Protein AF-Q5KG10-F1 (afdb_monomer_lite)

Structure (mmCIF, N/CA/C/O backbone):
data_AF-Q5KG10-F1
#
_entry.id   AF-Q5KG10-F1
#
loop_
_atom_site.group_PDB
_atom_site.id
_atom_site.type_symbol
_atom_site.label_atom_id
_atom_site.label_alt_id
_atom_site.label_comp_id
_atom_site.label_asym_id
_atom_site.label_entity_id
_atom_site.label_seq_id
_atom_site.pdbx_PDB_ins_code
_atom_site.Cartn_x
_atom_site.Cartn_y
_atom_site.Cartn_z
_atom_site.occupancy
_atom_site.B_iso_or_equiv
_atom_site.auth_seq_id
_atom_site.auth_comp_id
_atom_site.auth_asym_id
_atom_site.auth_atom_id
_atom_site.pdbx_PDB_model_num
ATOM 1 N N . MET A 1 1 ? -25.732 66.609 9.142 1.00 34.28 1 MET A N 1
ATOM 2 C CA . MET A 1 1 ? -26.160 66.312 7.758 1.00 34.28 1 MET A CA 1
ATOM 3 C C . MET A 1 1 ? -24.976 65.704 7.016 1.00 34.28 1 MET A C 1
ATOM 5 O O . MET A 1 1 ? -23.988 66.409 6.929 1.00 34.28 1 MET A O 1
ATOM 9 N N . VAL A 1 2 ? -25.111 64.442 6.556 1.00 31.42 2 VAL A N 1
ATOM 10 C CA . VAL A 1 2 ? -24.631 63.882 5.255 1.00 31.42 2 VAL A CA 1
ATOM 11 C C . VAL A 1 2 ? -23.103 63.969 4.977 1.00 31.42 2 VAL A C 1
ATOM 13 O O . VAL A 1 2 ? -22.542 65.042 5.060 1.00 31.42 2 VAL A O 1
ATOM 16 N N . SER A 1 3 ? -22.310 62.963 4.581 1.00 27.95 3 SER A N 1
ATOM 17 C CA . SER A 1 3 ? -22.488 61.571 4.147 1.00 27.95 3 SER A CA 1
ATOM 18 C C . SER A 1 3 ? -21.116 60.867 4.132 1.00 27.95 3 SER A C 1
ATOM 20 O O . SER A 1 3 ? -20.127 61.456 3.714 1.00 27.95 3 SER A O 1
ATOM 22 N N . THR A 1 4 ? -21.102 59.595 4.529 1.00 38.12 4 THR A N 1
ATOM 23 C CA . THR A 1 4 ? -20.379 58.436 3.952 1.00 38.12 4 THR A CA 1
ATOM 24 C C . THR A 1 4 ? -19.146 58.625 3.045 1.00 38.12 4 THR A C 1
ATOM 26 O O . THR A 1 4 ? -19.260 59.148 1.940 1.00 38.12 4 THR A O 1
ATOM 29 N N . SER A 1 5 ? -18.059 57.917 3.380 1.00 33.16 5 SER A N 1
ATOM 30 C CA . SER A 1 5 ? -17.304 57.098 2.410 1.00 33.16 5 SER A CA 1
ATOM 31 C C . SER A 1 5 ? -16.463 56.030 3.130 1.00 33.16 5 SER A C 1
ATOM 33 O O . SER A 1 5 ? -15.245 56.140 3.249 1.00 33.16 5 SER A O 1
ATOM 35 N N . ASN A 1 6 ? -17.133 54.967 3.584 1.00 36.19 6 ASN A N 1
ATOM 36 C CA . ASN A 1 6 ? -16.504 53.666 3.820 1.00 36.19 6 ASN A CA 1
ATOM 37 C C . ASN A 1 6 ? -16.036 53.102 2.473 1.00 36.19 6 ASN A C 1
ATOM 39 O O . ASN A 1 6 ? -16.861 52.890 1.584 1.00 36.19 6 ASN A O 1
ATOM 43 N N . ASN A 1 7 ? -14.745 52.812 2.325 1.00 33.81 7 ASN A N 1
ATOM 44 C CA . ASN A 1 7 ? -14.258 51.991 1.216 1.00 33.81 7 ASN A CA 1
ATOM 45 C C . ASN A 1 7 ? -13.081 51.109 1.648 1.00 33.81 7 ASN A C 1
ATOM 47 O O . ASN A 1 7 ? -12.014 51.119 1.038 1.00 33.81 7 ASN A O 1
ATOM 51 N N . GLU A 1 8 ? -13.286 50.307 2.692 1.00 38.28 8 GLU A N 1
ATOM 52 C CA . GLU A 1 8 ? -12.510 49.081 2.855 1.00 38.28 8 GLU A CA 1
ATOM 53 C C . GLU A 1 8 ? -13.079 48.030 1.904 1.00 38.28 8 GLU A C 1
ATOM 55 O O . GLU A 1 8 ? -14.098 47.380 2.149 1.00 38.28 8 GLU A O 1
ATOM 60 N N . LYS A 1 9 ? -12.417 47.884 0.755 1.00 34.44 9 LYS A N 1
ATOM 61 C CA . LYS A 1 9 ? -12.621 46.756 -0.148 1.00 34.44 9 LYS A CA 1
ATOM 62 C C . LYS A 1 9 ? -12.267 45.473 0.601 1.00 34.44 9 LYS A C 1
ATOM 64 O O . LYS A 1 9 ? -11.108 45.066 0.622 1.00 34.44 9 LYS A O 1
ATOM 69 N N . ALA A 1 10 ? -13.280 44.816 1.158 1.00 37.47 10 ALA A N 1
ATOM 70 C CA . ALA A 1 10 ? -13.201 43.442 1.628 1.00 37.47 10 ALA A CA 1
ATOM 71 C C . ALA A 1 10 ? -12.587 42.567 0.519 1.00 37.47 10 ALA A C 1
ATOM 73 O O . ALA A 1 10 ? -13.216 42.279 -0.507 1.00 37.47 10 ALA A O 1
ATOM 74 N N . ARG A 1 11 ? -11.321 42.170 0.697 1.00 37.34 11 ARG A N 1
ATOM 75 C CA . ARG A 1 11 ? -10.656 41.190 -0.164 1.00 37.34 11 ARG A CA 1
ATOM 76 C C . ARG A 1 11 ? -11.414 39.873 -0.014 1.00 37.34 11 ARG A C 1
ATOM 78 O O . ARG A 1 11 ? -11.315 39.198 1.004 1.00 37.34 11 ARG A O 1
ATOM 85 N N . LYS A 1 12 ? -12.201 39.525 -1.037 1.00 36.22 12 LYS A N 1
ATOM 86 C CA . LYS A 1 12 ? -12.912 38.244 -1.121 1.00 36.22 12 LYS A CA 1
ATOM 87 C C . LYS A 1 12 ? -11.913 37.098 -0.897 1.00 36.22 12 LYS A C 1
ATOM 89 O O . LYS A 1 12 ? -10.881 37.085 -1.577 1.00 36.22 12 LYS A O 1
ATOM 94 N N . PRO A 1 13 ? -12.196 36.131 -0.003 1.00 38.88 13 PRO A N 1
ATOM 95 C CA . PRO A 1 13 ? -11.331 34.977 0.175 1.00 38.88 13 PRO A CA 1
ATOM 96 C C . PRO A 1 13 ? -11.191 34.243 -1.160 1.00 38.88 13 PRO A C 1
ATOM 98 O O . PRO A 1 13 ? -12.161 33.975 -1.874 1.00 38.88 13 PRO A O 1
ATOM 101 N N . THR A 1 14 ? -9.939 33.996 -1.519 1.00 41.91 14 THR A N 1
ATOM 102 C CA . THR A 1 14 ? -9.484 33.518 -2.819 1.00 41.91 14 THR A CA 1
ATOM 103 C C . THR A 1 14 ? -10.195 32.232 -3.258 1.00 41.91 14 THR A C 1
ATOM 105 O O . THR A 1 14 ? -10.377 31.273 -2.505 1.00 41.91 14 THR A O 1
ATOM 108 N N . SER A 1 15 ? -10.573 32.200 -4.538 1.00 42.12 15 SER A N 1
ATOM 109 C CA . SER A 1 15 ? -11.429 31.205 -5.209 1.00 42.12 15 SER A CA 1
ATOM 110 C C . SER A 1 15 ? -10.878 29.769 -5.290 1.00 42.12 15 SER A C 1
ATOM 112 O O . SER A 1 15 ? -11.420 28.929 -6.012 1.00 42.12 15 SER A O 1
ATOM 114 N N . ARG A 1 16 ? -9.817 29.437 -4.545 1.00 42.84 16 ARG A N 1
ATOM 115 C CA . ARG A 1 16 ? -9.244 28.082 -4.508 1.00 42.84 16 ARG A CA 1
ATOM 116 C C . ARG A 1 16 ? -10.038 27.114 -3.626 1.00 42.84 16 ARG A C 1
ATOM 118 O O . ARG A 1 16 ? -10.030 25.922 -3.920 1.00 42.84 16 ARG A O 1
ATOM 125 N N . ARG A 1 17 ? -10.775 27.601 -2.615 1.00 41.56 17 ARG A N 1
ATOM 126 C CA . ARG A 1 17 ? -11.607 26.753 -1.731 1.00 41.56 17 ARG A CA 1
ATOM 127 C C . ARG A 1 17 ? -12.709 25.999 -2.489 1.00 41.56 17 ARG A C 1
ATOM 129 O O . ARG A 1 17 ? -12.917 24.818 -2.250 1.00 41.56 17 ARG A O 1
ATOM 136 N N . HIS A 1 18 ? -13.346 26.640 -3.468 1.00 38.44 18 HIS A N 1
ATOM 137 C CA . HIS A 1 18 ? -14.513 26.077 -4.161 1.00 38.44 18 HIS A CA 1
ATOM 138 C C . HIS A 1 18 ? -14.198 24.922 -5.124 1.00 38.44 18 HIS A C 1
ATOM 140 O O . HIS A 1 18 ? -15.102 24.183 -5.512 1.00 38.44 18 HIS A O 1
ATOM 146 N N . ARG A 1 19 ? -12.941 24.752 -5.559 1.00 40.72 19 ARG A N 1
ATOM 147 C CA . ARG A 1 19 ? -12.625 23.754 -6.596 1.00 40.72 19 ARG A CA 1
ATOM 148 C C . ARG A 1 19 ? -12.547 22.327 -6.041 1.00 40.72 19 ARG A C 1
ATOM 150 O O . ARG A 1 19 ? -12.856 21.388 -6.766 1.00 40.72 19 ARG A O 1
ATOM 157 N N . TYR A 1 20 ? -12.191 22.174 -4.765 1.00 44.25 20 TYR A N 1
ATOM 158 C CA . TYR A 1 20 ? -12.043 20.867 -4.115 1.00 44.25 20 TYR A CA 1
ATOM 159 C C . TYR A 1 20 ? -13.331 20.361 -3.453 1.00 44.25 20 TYR A C 1
ATOM 161 O O . TYR A 1 20 ? -13.516 19.153 -3.338 1.00 44.25 20 TYR A O 1
ATOM 169 N N . GLU A 1 21 ? -14.262 21.252 -3.098 1.00 43.81 21 GLU A N 1
ATOM 170 C CA . GLU A 1 21 ? -15.573 20.862 -2.552 1.00 43.81 21 GLU A CA 1
ATOM 171 C C . GLU A 1 21 ? -16.439 20.105 -3.566 1.00 43.81 21 GLU A C 1
ATOM 173 O O . GLU A 1 21 ? -17.279 19.302 -3.178 1.00 43.81 21 GLU A O 1
ATOM 178 N N . ARG A 1 22 ? -16.201 20.292 -4.870 1.00 37.94 22 ARG A N 1
ATOM 179 C CA . ARG A 1 22 ? -16.983 19.639 -5.931 1.00 37.94 22 ARG A CA 1
ATOM 180 C C . ARG A 1 22 ? -16.784 18.115 -5.992 1.00 37.94 22 ARG A C 1
ATOM 182 O O . ARG A 1 22 ? -17.651 17.425 -6.515 1.00 37.94 22 ARG A O 1
ATOM 189 N N . PHE A 1 23 ? -15.668 17.601 -5.469 1.00 44.88 23 PHE A N 1
ATOM 190 C CA . PHE A 1 23 ? -15.344 16.165 -5.462 1.00 44.88 23 PHE A CA 1
ATOM 191 C C . PHE A 1 23 ? -15.439 15.516 -4.077 1.00 44.88 23 PHE A C 1
ATOM 193 O O . PHE A 1 23 ? -15.276 14.303 -3.958 1.00 44.88 23 PHE A O 1
ATOM 200 N N . LEU A 1 24 ? -15.703 16.296 -3.027 1.00 52.28 24 LEU A N 1
ATOM 201 C CA . LEU A 1 24 ? -16.055 15.738 -1.730 1.00 52.28 24 LEU A CA 1
ATOM 202 C C . LEU A 1 24 ? -17.516 15.295 -1.810 1.00 52.28 24 LEU A C 1
ATOM 204 O O . LEU A 1 24 ? -18.391 16.085 -2.161 1.00 52.28 24 LEU A O 1
ATOM 208 N N . LEU A 1 25 ? -17.777 14.018 -1.526 1.00 50.19 25 LEU A N 1
ATOM 209 C CA . LEU A 1 25 ? -19.138 13.504 -1.391 1.00 50.19 25 LEU A CA 1
ATOM 210 C C . LEU A 1 25 ? -19.888 14.396 -0.395 1.00 50.19 25 LEU A C 1
ATOM 212 O O . LEU A 1 25 ? -19.532 14.461 0.779 1.00 50.19 25 LEU A O 1
ATOM 216 N N . ARG A 1 26 ? -20.885 15.120 -0.911 1.00 46.72 26 ARG A N 1
ATOM 217 C CA . ARG A 1 26 ? -21.656 16.135 -0.180 1.00 46.72 26 ARG A CA 1
ATOM 218 C C . ARG A 1 26 ? -22.411 15.538 1.015 1.00 46.72 26 ARG A C 1
ATOM 220 O O . ARG A 1 26 ? -22.628 16.240 1.993 1.00 46.72 26 ARG A O 1
ATOM 227 N N . ASP A 1 27 ? -22.703 14.238 0.938 1.00 57.25 27 ASP A N 1
ATOM 228 C CA . ASP A 1 27 ? -23.302 13.423 1.990 1.00 57.25 27 ASP A CA 1
ATOM 229 C C . ASP A 1 27 ? -22.391 12.236 2.333 1.00 57.25 27 ASP A C 1
ATOM 231 O O . ASP A 1 27 ? -21.920 11.516 1.444 1.00 57.25 27 ASP A O 1
ATOM 235 N N . ASP A 1 28 ? -22.195 11.971 3.627 1.00 66.12 28 ASP A N 1
ATOM 236 C CA . ASP A 1 28 ? -21.514 10.759 4.079 1.00 66.12 28 ASP A CA 1
ATOM 237 C C . ASP A 1 28 ? -22.432 9.536 3.904 1.00 66.12 28 ASP A C 1
ATOM 239 O O . ASP A 1 28 ? -23.215 9.168 4.783 1.00 66.12 28 ASP A O 1
ATOM 243 N N . TYR A 1 29 ? -22.341 8.894 2.737 1.00 71.56 29 TYR A N 1
ATOM 244 C CA . TYR A 1 29 ? -23.114 7.697 2.387 1.00 71.56 29 TYR A CA 1
ATOM 245 C C . TYR A 1 29 ? -22.942 6.545 3.391 1.00 71.56 29 TYR A C 1
ATOM 247 O O . TYR A 1 29 ? -23.812 5.677 3.481 1.00 71.56 29 TYR A O 1
ATOM 255 N N . ARG A 1 30 ? -21.856 6.532 4.178 1.00 75.31 30 ARG A N 1
ATOM 256 C CA . ARG A 1 30 ? -21.555 5.460 5.137 1.00 75.31 30 ARG A CA 1
ATOM 257 C C . ARG A 1 30 ? -22.591 5.361 6.256 1.00 75.31 30 ARG A C 1
ATOM 259 O O . ARG A 1 30 ? -22.816 4.265 6.760 1.00 75.31 30 ARG A O 1
ATOM 266 N N . GLY A 1 31 ? -23.270 6.463 6.585 1.00 69.69 31 GLY A N 1
ATOM 267 C CA . GLY A 1 31 ? -24.374 6.467 7.551 1.00 69.69 31 GLY A CA 1
ATOM 268 C C . GLY A 1 31 ? -25.646 5.770 7.052 1.00 69.69 31 GLY A C 1
ATOM 269 O O . GLY A 1 31 ? -26.487 5.397 7.863 1.00 69.69 31 GLY A O 1
ATOM 270 N N . ARG A 1 32 ? -25.784 5.559 5.734 1.00 78.75 32 ARG A N 1
ATOM 271 C CA . ARG A 1 32 ? -26.930 4.856 5.123 1.00 78.75 32 ARG A CA 1
ATOM 272 C C . ARG A 1 32 ? -26.720 3.343 5.033 1.00 78.75 32 ARG A C 1
ATOM 274 O O . ARG A 1 32 ? -27.676 2.610 4.798 1.00 78.75 32 ARG A O 1
ATOM 281 N N . LEU A 1 33 ? -25.483 2.871 5.190 1.00 82.81 33 LEU A N 1
ATOM 282 C CA . LEU A 1 33 ? -25.172 1.445 5.168 1.00 82.81 33 LEU A CA 1
ATOM 283 C C . LEU A 1 33 ? -25.638 0.769 6.467 1.00 82.81 33 LEU A C 1
ATOM 285 O O . LEU A 1 33 ? -25.595 1.392 7.533 1.00 82.81 33 LEU A O 1
ATOM 289 N N . PRO A 1 34 ? -26.018 -0.522 6.418 1.00 83.12 34 PRO A N 1
ATOM 290 C CA . PRO A 1 34 ? -26.295 -1.291 7.623 1.00 83.12 34 PRO A CA 1
ATOM 291 C C . PRO A 1 34 ? -25.140 -1.180 8.624 1.00 83.12 34 PRO A C 1
ATOM 293 O O . PRO A 1 34 ? -23.973 -1.266 8.235 1.00 83.12 34 PRO A O 1
ATOM 296 N N . ARG A 1 35 ? -25.455 -1.025 9.919 1.00 75.94 35 ARG A N 1
ATOM 297 C CA . ARG A 1 35 ? -24.458 -0.791 10.987 1.00 75.94 35 ARG A CA 1
ATOM 298 C C . ARG A 1 35 ? -23.330 -1.829 11.012 1.00 75.94 35 ARG A C 1
ATOM 300 O O . ARG A 1 35 ? -22.197 -1.504 11.355 1.00 75.94 35 ARG A O 1
ATOM 307 N N . TRP A 1 36 ? -23.633 -3.063 10.610 1.00 77.25 36 TRP A N 1
ATOM 308 C CA . TRP A 1 36 ? -22.669 -4.158 10.542 1.00 77.25 36 TRP A CA 1
ATOM 309 C C . TRP A 1 36 ? -21.656 -4.018 9.394 1.00 77.25 36 TRP A C 1
ATOM 311 O O . TRP A 1 36 ? -20.552 -4.519 9.536 1.00 77.25 36 TRP A O 1
ATOM 321 N N . ILE A 1 37 ? -21.971 -3.301 8.308 1.00 82.75 37 ILE A N 1
ATOM 322 C CA . ILE A 1 37 ? -21.023 -2.980 7.222 1.00 82.75 37 ILE A CA 1
ATOM 323 C C . ILE A 1 37 ? -20.348 -1.635 7.483 1.00 82.75 37 ILE A C 1
ATOM 325 O O . ILE A 1 37 ? -19.136 -1.496 7.312 1.00 82.75 37 ILE A O 1
ATOM 329 N N . SER A 1 38 ? -21.121 -0.629 7.905 1.00 85.00 38 SER A N 1
ATOM 330 C CA . SER A 1 38 ? -20.620 0.742 8.030 1.00 85.00 38 SER A CA 1
ATOM 331 C C . SER A 1 38 ? -19.446 0.831 9.007 1.00 85.00 38 SER A C 1
ATOM 333 O O . SER A 1 38 ? -18.468 1.531 8.720 1.00 85.00 38 SER A O 1
ATOM 335 N N . ARG A 1 39 ? -19.463 0.028 10.084 1.00 84.88 39 ARG A N 1
ATOM 336 C CA . ARG A 1 39 ? -18.369 -0.062 11.064 1.00 84.88 39 ARG A CA 1
ATOM 337 C C . ARG A 1 39 ? -17.012 -0.359 10.421 1.00 84.88 39 ARG A C 1
ATOM 339 O O . ARG A 1 39 ? -16.029 0.279 10.800 1.00 84.88 39 ARG A O 1
ATOM 346 N N . PHE A 1 40 ? -16.963 -1.273 9.448 1.00 88.38 40 PHE A N 1
ATOM 347 C CA . PHE A 1 40 ? -15.733 -1.693 8.760 1.00 88.38 40 PHE A CA 1
ATOM 348 C C . PHE A 1 40 ? -15.242 -0.678 7.722 1.00 88.38 40 PHE A C 1
ATOM 350 O O . PHE A 1 40 ? -14.081 -0.705 7.337 1.00 88.38 40 PHE A O 1
ATOM 357 N N . THR A 1 41 ? -16.089 0.271 7.314 1.00 86.00 41 THR A N 1
ATOM 358 C CA . THR A 1 41 ? -15.691 1.402 6.451 1.00 86.00 41 THR A CA 1
ATOM 359 C C . THR A 1 41 ? -15.137 2.599 7.237 1.00 86.00 41 THR A C 1
ATOM 361 O O . THR A 1 41 ? -14.883 3.666 6.662 1.00 86.00 41 THR A O 1
ATOM 364 N N . GLY A 1 42 ? -14.969 2.439 8.556 1.00 82.69 42 GLY A N 1
ATOM 365 C CA . GLY A 1 42 ? -14.507 3.478 9.472 1.00 82.69 42 GLY A CA 1
ATOM 366 C C . GLY A 1 42 ? -15.603 4.444 9.935 1.00 82.69 42 GLY A C 1
ATOM 367 O O . GLY A 1 42 ? -15.281 5.505 10.475 1.00 82.69 42 GLY A O 1
ATOM 368 N N . TYR A 1 43 ? -16.887 4.127 9.721 1.00 84.44 43 TYR A N 1
ATOM 369 C CA . TYR A 1 43 ? -18.000 4.930 10.236 1.00 84.44 43 TYR A CA 1
ATOM 370 C C . TYR A 1 43 ? -18.204 4.686 11.740 1.00 84.44 43 TYR A C 1
ATOM 372 O O . TYR A 1 43 ? -18.147 3.547 12.216 1.00 84.44 43 TYR A O 1
ATOM 380 N N . ARG A 1 44 ? -18.415 5.774 12.483 1.00 82.69 44 ARG A N 1
ATOM 381 C CA . ARG A 1 44 ? -18.740 5.824 13.918 1.00 82.69 44 ARG A CA 1
ATOM 382 C C . ARG A 1 44 ? -19.833 6.874 14.110 1.00 82.69 44 ARG A C 1
ATOM 384 O O . ARG A 1 44 ? -19.934 7.777 13.274 1.00 82.69 44 ARG A O 1
ATOM 391 N N . GLN A 1 45 ? -20.684 6.718 15.121 1.00 78.81 45 GLN A N 1
ATOM 392 C CA . GLN A 1 45 ? -21.808 7.635 15.300 1.00 78.81 45 GLN A CA 1
ATOM 393 C C . GLN A 1 45 ? -21.284 9.025 15.698 1.00 78.81 45 GLN A C 1
ATOM 395 O O . GLN A 1 45 ? -20.256 9.121 16.374 1.00 78.81 45 GLN A O 1
ATOM 400 N N . PRO A 1 46 ? -21.932 10.119 15.256 1.00 72.69 46 PRO A N 1
ATOM 401 C CA . PRO A 1 46 ? -21.580 11.456 15.721 1.00 72.69 46 PRO A CA 1
ATOM 402 C C . PRO A 1 46 ? -21.738 11.534 17.247 1.00 72.69 46 PRO A C 1
ATOM 404 O O . PRO A 1 46 ? -22.848 11.378 17.746 1.00 72.69 46 PRO A O 1
ATOM 407 N N . GLY A 1 47 ? -20.633 11.743 17.969 1.00 71.00 47 GLY A N 1
ATOM 408 C CA . GLY A 1 47 ? -20.589 11.738 19.439 1.00 71.00 47 GLY A CA 1
ATOM 409 C C . GLY A 1 47 ? -19.784 10.586 20.050 1.00 71.00 47 GLY A C 1
ATOM 410 O O . GLY A 1 47 ? -19.457 10.655 21.228 1.00 71.00 47 GLY A O 1
ATOM 411 N N . ASP A 1 48 ? -19.411 9.571 19.264 1.00 76.75 48 ASP A N 1
ATOM 412 C CA . ASP A 1 48 ? -18.510 8.515 19.735 1.00 76.75 48 ASP A CA 1
ATOM 413 C C . ASP A 1 48 ? -17.072 9.053 19.840 1.00 76.75 48 ASP A C 1
ATOM 415 O O . ASP A 1 48 ? -16.474 9.454 18.832 1.00 76.75 48 ASP A O 1
ATOM 419 N N . GLU A 1 49 ? -16.489 9.002 21.036 1.00 78.00 49 GLU A N 1
ATOM 420 C CA . GLU A 1 49 ? -15.084 9.344 21.267 1.00 78.00 49 GLU A CA 1
ATOM 421 C C . GLU A 1 49 ? -14.204 8.084 21.340 1.00 78.00 49 GLU A C 1
ATOM 423 O O . GLU A 1 49 ? -14.651 7.027 21.792 1.00 78.00 49 GLU A O 1
ATOM 428 N N . PRO A 1 50 ? -12.946 8.143 20.865 1.00 81.31 50 PRO A N 1
ATOM 429 C CA . PRO A 1 50 ? -11.998 7.056 21.063 1.00 81.31 50 PRO A CA 1
ATOM 430 C C . PRO A 1 50 ? -11.589 6.954 22.548 1.00 81.31 50 PRO A C 1
ATOM 432 O O . PRO A 1 50 ? -11.351 7.984 23.177 1.00 81.31 50 PRO A O 1
ATOM 435 N N . PRO A 1 51 ? -11.399 5.743 23.108 1.00 82.31 51 PRO A N 1
ATOM 436 C CA . PRO A 1 51 ? -11.528 4.429 22.476 1.00 82.31 51 PRO A CA 1
ATOM 437 C C . PRO A 1 51 ? -12.993 4.013 22.264 1.00 82.31 51 PRO A C 1
ATOM 439 O O . PRO A 1 51 ? -13.814 4.125 23.163 1.00 82.31 51 PRO A O 1
ATOM 442 N N . TYR A 1 52 ? -13.296 3.475 21.081 1.00 85.62 52 TYR A N 1
ATOM 443 C CA . TYR A 1 52 ? -14.663 3.099 20.699 1.00 85.62 52 TYR A CA 1
ATOM 444 C C . TYR A 1 52 ? -15.107 1.795 21.364 1.00 85.62 52 TYR A C 1
ATOM 446 O O . TYR A 1 52 ? -14.273 0.936 21.636 1.00 85.62 52 TYR A O 1
ATOM 454 N N . ASP A 1 53 ? -16.412 1.568 21.503 1.00 84.81 53 ASP A N 1
ATOM 455 C CA . ASP A 1 53 ? -16.923 0.277 21.975 1.00 84.81 53 ASP A CA 1
ATOM 456 C C . ASP A 1 53 ? -16.649 -0.849 20.963 1.00 84.81 53 ASP A C 1
ATOM 458 O O . ASP A 1 53 ? -16.834 -0.647 19.751 1.00 84.81 53 ASP A O 1
ATOM 462 N N . PRO A 1 54 ? -16.208 -2.044 21.412 1.00 86.19 54 PRO A N 1
ATOM 463 C CA . PRO A 1 54 ? -16.010 -3.199 20.541 1.00 86.19 54 PRO A CA 1
ATOM 464 C C . PRO A 1 54 ? -17.353 -3.763 20.045 1.00 86.19 54 PRO A C 1
ATOM 466 O O . PRO A 1 54 ? -18.430 -3.302 20.421 1.00 86.19 54 PRO A O 1
ATOM 469 N N . LEU A 1 55 ? -17.312 -4.774 19.169 1.00 86.38 55 LEU A N 1
ATOM 470 C CA . LEU A 1 55 ? -18.544 -5.439 18.727 1.00 86.38 55 LEU A CA 1
ATOM 471 C C . LEU A 1 55 ? -19.281 -6.067 19.929 1.00 86.38 55 LEU A C 1
ATOM 473 O O . LEU A 1 55 ? -18.641 -6.712 20.762 1.00 86.38 55 LEU A O 1
ATOM 477 N N . PRO A 1 56 ? -20.620 -5.940 20.008 1.00 81.94 56 PRO A N 1
ATOM 478 C CA . PRO A 1 56 ? -21.390 -6.331 21.192 1.00 81.94 56 PRO A CA 1
ATOM 479 C C . PRO A 1 56 ? -21.522 -7.852 21.374 1.00 81.94 56 PRO A C 1
ATOM 481 O O . PRO A 1 56 ? -22.033 -8.312 22.393 1.00 81.94 56 PRO A O 1
ATOM 484 N N . PHE A 1 57 ? -21.069 -8.650 20.402 1.00 83.69 57 PHE A N 1
ATOM 485 C CA . PHE A 1 57 ? -21.159 -10.108 20.429 1.00 83.69 57 PHE A CA 1
ATOM 486 C C . PHE A 1 57 ? -19.826 -10.774 20.829 1.00 83.69 57 PHE A C 1
ATOM 488 O O . PHE A 1 57 ? -18.751 -10.229 20.557 1.00 83.69 57 PHE A O 1
ATOM 495 N N . PRO A 1 58 ? -19.856 -11.956 21.478 1.00 81.94 58 PRO A N 1
ATOM 496 C CA . PRO A 1 58 ? -18.648 -12.722 21.787 1.00 81.94 58 PRO A CA 1
ATOM 497 C C . PRO A 1 58 ? -17.887 -13.131 20.510 1.00 81.94 58 PRO A C 1
ATOM 499 O O . PRO A 1 58 ? -18.532 -13.421 19.502 1.00 81.94 58 PRO A O 1
ATOM 502 N N . PRO A 1 59 ? -16.540 -13.186 20.519 1.00 83.38 59 PRO A N 1
ATOM 503 C CA . PRO A 1 59 ? -15.629 -12.924 21.642 1.00 83.38 59 PRO A CA 1
ATOM 504 C C . PRO A 1 59 ? -15.279 -11.434 21.837 1.00 83.38 59 PRO A C 1
ATOM 506 O O . PRO A 1 59 ? -14.564 -11.085 22.773 1.00 83.38 59 PRO A O 1
ATOM 509 N N . PHE A 1 60 ? -15.772 -10.540 20.975 1.00 84.88 60 PHE A N 1
ATOM 510 C CA . PHE A 1 60 ? -15.335 -9.140 20.923 1.00 84.88 60 PHE A CA 1
ATOM 511 C C . PHE A 1 60 ? -15.797 -8.296 22.113 1.00 84.88 60 PHE A C 1
ATOM 513 O O . PHE A 1 60 ? -15.083 -7.387 22.529 1.00 84.88 60 PHE A O 1
ATOM 520 N N . ASN A 1 61 ? -16.929 -8.641 22.728 1.00 84.88 61 ASN A N 1
ATOM 521 C CA . ASN A 1 61 ? -17.409 -7.966 23.937 1.00 84.88 61 ASN A CA 1
ATOM 522 C C . ASN A 1 61 ? -16.399 -8.062 25.110 1.00 84.88 61 ASN A C 1
ATOM 524 O O . ASN A 1 61 ? -16.290 -7.164 25.941 1.00 84.88 61 ASN A O 1
ATOM 528 N N . TRP A 1 62 ? -15.577 -9.118 25.168 1.00 84.12 62 TRP A N 1
ATOM 529 C CA . TRP A 1 62 ? -14.582 -9.280 26.238 1.00 84.12 62 TRP A CA 1
ATOM 530 C C . TRP A 1 62 ? -13.358 -8.370 26.102 1.00 84.12 62 TRP A C 1
ATOM 532 O O . TRP A 1 62 ? -12.615 -8.220 27.071 1.00 84.12 62 TRP A O 1
ATOM 542 N N . LEU A 1 63 ? -13.161 -7.713 24.955 1.00 86.62 63 LEU A N 1
ATOM 543 C CA . LEU A 1 63 ? -12.026 -6.806 24.739 1.00 86.62 63 LEU A CA 1
ATOM 544 C C . LEU A 1 63 ? -12.049 -5.605 25.686 1.00 86.62 63 LEU A C 1
ATOM 546 O O . LEU A 1 63 ? -10.987 -5.086 26.019 1.00 86.62 63 LEU A O 1
ATOM 550 N N . VAL A 1 64 ? -13.229 -5.199 26.172 1.00 85.88 64 VAL A N 1
ATOM 551 C CA . VAL A 1 64 ? -13.358 -4.125 27.172 1.00 85.88 64 VAL A CA 1
ATOM 552 C C . VAL A 1 64 ? -12.577 -4.457 28.450 1.00 85.88 64 VAL A C 1
ATOM 554 O O . VAL A 1 64 ? -12.032 -3.559 29.085 1.00 85.88 64 VAL A O 1
ATOM 557 N N . LYS A 1 65 ? -12.461 -5.747 28.800 1.00 88.06 65 LYS A N 1
ATOM 558 C CA . LYS A 1 65 ? -11.751 -6.214 30.002 1.00 88.06 65 LYS A CA 1
ATOM 559 C C . LYS A 1 65 ? -10.228 -6.230 29.847 1.00 88.06 65 LYS A C 1
ATOM 561 O O . LYS A 1 65 ? -9.519 -6.346 30.841 1.00 88.06 65 LYS A O 1
ATOM 566 N N . ILE A 1 66 ? -9.720 -6.153 28.619 1.00 90.94 66 ILE A N 1
ATOM 567 C CA . ILE A 1 66 ? -8.287 -6.230 28.321 1.00 90.94 66 ILE A CA 1
ATOM 568 C C . ILE A 1 66 ? -7.720 -4.802 28.231 1.00 90.94 66 ILE A C 1
ATOM 570 O O . ILE A 1 66 ? -8.394 -3.908 27.709 1.00 90.94 66 ILE A O 1
ATOM 574 N N . PRO A 1 67 ? -6.480 -4.540 28.685 1.00 92.50 67 PRO A N 1
ATOM 575 C CA . PRO A 1 67 ? -5.827 -3.253 28.457 1.00 92.50 67 PRO A CA 1
ATOM 576 C C . PRO A 1 67 ? -5.707 -2.922 26.961 1.00 92.50 67 PRO A C 1
ATOM 578 O O . PRO A 1 67 ? -5.293 -3.766 26.164 1.00 92.50 67 PRO A O 1
ATOM 581 N N . LEU A 1 68 ? -5.986 -1.670 26.576 1.00 88.88 68 LEU A N 1
ATOM 582 C CA . LEU A 1 68 ? -5.978 -1.234 25.168 1.00 88.88 68 LEU A CA 1
ATOM 583 C C . LEU A 1 68 ? -4.636 -1.496 24.463 1.00 88.88 68 LEU A C 1
ATOM 585 O O . LEU A 1 68 ? -4.612 -1.854 23.291 1.00 88.88 68 LEU A O 1
ATOM 589 N N . ARG A 1 69 ? -3.513 -1.379 25.182 1.00 91.75 69 ARG A N 1
ATOM 590 C CA . ARG A 1 69 ? -2.169 -1.650 24.636 1.00 91.75 69 ARG A CA 1
ATOM 591 C C . ARG A 1 69 ? -2.006 -3.105 24.189 1.00 91.75 69 ARG A C 1
ATOM 593 O O . ARG A 1 69 ? -1.493 -3.356 23.106 1.00 91.75 69 ARG A O 1
ATOM 600 N N . VAL A 1 70 ? -2.486 -4.048 24.998 1.00 92.50 70 VAL A N 1
ATOM 601 C CA . VAL A 1 70 ? -2.412 -5.486 24.698 1.00 92.50 70 VAL A CA 1
ATOM 602 C C . VAL A 1 70 ? -3.317 -5.825 23.519 1.00 92.50 70 VAL A C 1
ATOM 604 O O . VAL A 1 70 ? -2.912 -6.554 22.619 1.00 92.50 70 VAL A O 1
ATOM 607 N N . GLU A 1 71 ? -4.512 -5.233 23.477 1.00 91.25 71 GLU A N 1
ATOM 608 C CA . GLU A 1 71 ? -5.412 -5.346 22.329 1.00 91.25 71 GLU A CA 1
ATOM 609 C C . GLU A 1 71 ? -4.738 -4.868 21.031 1.00 91.25 71 GLU A C 1
ATOM 611 O O . GLU A 1 71 ? -4.785 -5.570 20.020 1.00 91.25 71 GLU A O 1
ATOM 616 N N . VAL A 1 72 ? -4.074 -3.705 21.059 1.00 91.94 72 VAL A N 1
ATOM 617 C CA . VAL A 1 72 ? -3.334 -3.165 19.907 1.00 91.94 72 VAL A CA 1
ATOM 618 C C . VAL A 1 72 ? -2.255 -4.145 19.452 1.00 91.94 72 VAL A C 1
ATOM 620 O O . VAL A 1 72 ? -2.169 -4.414 18.259 1.00 91.94 72 VAL A O 1
ATOM 623 N N . TRP A 1 73 ? -1.459 -4.702 20.369 1.00 94.62 73 TRP A N 1
ATOM 624 C CA . TRP A 1 73 ? -0.385 -5.640 20.025 1.00 94.62 73 TRP A CA 1
ATOM 625 C C . TRP A 1 73 ? -0.913 -6.933 19.406 1.00 94.62 73 TRP A C 1
ATOM 627 O O . TRP A 1 73 ? -0.417 -7.359 18.364 1.00 94.62 73 TRP A O 1
ATOM 637 N N . ILE A 1 74 ? -1.951 -7.524 20.002 1.00 94.50 74 ILE A N 1
ATOM 638 C CA . ILE A 1 74 ? -2.554 -8.766 19.508 1.00 94.50 74 ILE A CA 1
ATOM 639 C C . ILE A 1 74 ? -3.155 -8.543 18.120 1.00 94.50 74 ILE A C 1
ATOM 641 O O . ILE A 1 74 ? -2.859 -9.296 17.195 1.00 94.50 74 ILE A O 1
ATOM 645 N N . PHE A 1 75 ? -3.956 -7.492 17.929 1.00 93.81 75 PHE A N 1
ATOM 646 C CA . PHE A 1 75 ? -4.537 -7.228 16.615 1.00 93.81 75 PHE A CA 1
ATOM 647 C C . PHE A 1 75 ? -3.513 -6.760 15.584 1.00 93.81 75 PHE A C 1
ATOM 649 O O . PHE A 1 75 ? -3.706 -7.034 14.403 1.00 93.81 75 PHE A O 1
ATOM 656 N N . ALA A 1 76 ? -2.440 -6.078 15.990 1.00 95.44 76 ALA A N 1
ATOM 657 C CA . ALA A 1 76 ? -1.343 -5.755 15.085 1.00 95.44 76 ALA A CA 1
ATOM 658 C C . ALA A 1 76 ? -0.657 -7.033 14.592 1.00 95.44 76 ALA A C 1
ATOM 660 O O . ALA A 1 76 ? -0.457 -7.193 13.392 1.00 95.44 76 ALA A O 1
ATOM 661 N N . TRP A 1 77 ? -0.379 -7.975 15.497 1.00 97.12 77 TRP A N 1
ATOM 662 C CA . TRP A 1 77 ? 0.208 -9.266 15.149 1.00 97.12 77 TRP A CA 1
ATOM 663 C C . TRP A 1 77 ? -0.712 -10.091 14.238 1.00 97.12 77 TRP A C 1
ATOM 665 O O . TRP A 1 77 ? -0.286 -10.490 13.157 1.00 97.12 77 TRP A O 1
ATOM 675 N N . ILE A 1 78 ? -1.989 -10.271 14.610 1.00 96.62 78 ILE A N 1
ATOM 676 C CA . ILE A 1 78 ? -2.988 -10.993 13.795 1.00 96.62 78 ILE A CA 1
ATOM 677 C C . ILE A 1 78 ? -3.172 -10.311 12.434 1.00 96.62 78 ILE A C 1
ATOM 679 O O . ILE A 1 78 ? -3.271 -10.976 11.403 1.00 96.62 78 ILE A O 1
ATOM 683 N N . GLY A 1 79 ? -3.216 -8.980 12.426 1.00 96.25 79 GLY A N 1
ATOM 684 C CA . GLY A 1 79 ? -3.357 -8.166 11.228 1.00 96.25 79 GLY A CA 1
ATOM 685 C C . GLY A 1 79 ? -2.196 -8.364 10.261 1.00 96.25 79 GLY A C 1
ATOM 686 O O . GLY A 1 79 ? -2.424 -8.758 9.118 1.00 96.25 79 GLY A O 1
ATOM 687 N N . CYS A 1 80 ? -0.962 -8.171 10.734 1.00 96.81 80 CYS A N 1
ATOM 688 C CA . CYS A 1 80 ? 0.248 -8.371 9.941 1.00 96.81 80 CYS A CA 1
ATOM 689 C C . CYS A 1 80 ? 0.367 -9.814 9.445 1.00 96.81 80 CYS A C 1
ATOM 691 O O . CYS A 1 80 ? 0.520 -10.029 8.246 1.00 96.81 80 CYS A O 1
ATOM 693 N N . PHE A 1 81 ? 0.251 -10.794 10.346 1.00 97.19 81 PHE A N 1
ATOM 694 C CA . PHE A 1 81 ? 0.353 -12.209 9.997 1.00 97.19 81 PHE A CA 1
ATOM 695 C C . PHE A 1 81 ? -0.705 -12.603 8.964 1.00 97.19 81 PHE A C 1
ATOM 697 O O . PHE A 1 81 ? -0.365 -13.106 7.899 1.00 97.19 81 PHE A O 1
ATOM 704 N N . GLY A 1 82 ? -1.979 -12.304 9.233 1.00 96.38 82 GLY A N 1
ATOM 705 C CA . GLY A 1 82 ? -3.076 -12.635 8.328 1.00 96.38 82 GLY A CA 1
ATOM 706 C C . GLY A 1 82 ? -2.990 -11.904 6.988 1.00 96.38 82 GLY A C 1
ATOM 707 O O . GLY A 1 82 ? -3.272 -12.500 5.955 1.00 96.38 82 GLY A O 1
ATOM 708 N N . GLY A 1 83 ? -2.559 -10.640 6.978 1.00 95.19 83 GLY A N 1
ATOM 709 C CA . GLY A 1 83 ? -2.452 -9.843 5.755 1.00 95.19 83 GLY A CA 1
ATOM 710 C C . GLY A 1 83 ? -1.361 -10.355 4.819 1.00 95.19 83 GLY A C 1
ATOM 711 O O . GLY A 1 83 ? -1.594 -10.477 3.618 1.00 95.19 83 GLY A O 1
ATOM 712 N N . ILE A 1 84 ? -0.194 -10.690 5.374 1.00 95.31 84 ILE A N 1
ATOM 713 C CA . ILE A 1 84 ? 0.913 -11.285 4.621 1.00 95.31 84 ILE A CA 1
ATOM 714 C C . ILE A 1 84 ? 0.539 -12.695 4.162 1.00 95.31 84 ILE A C 1
ATOM 716 O O . ILE A 1 84 ? 0.606 -12.973 2.967 1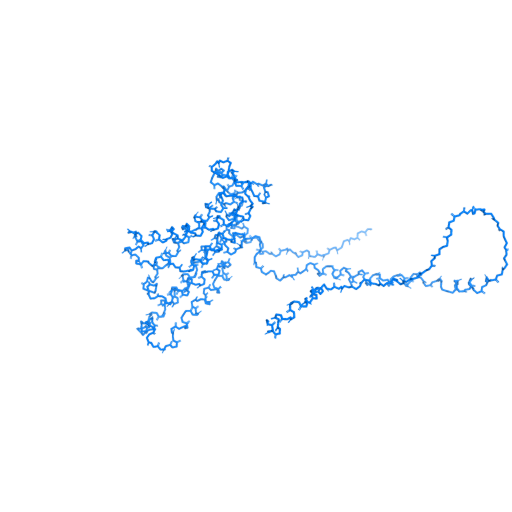.00 95.31 84 ILE A O 1
ATOM 720 N N . LEU A 1 85 ? 0.035 -13.539 5.069 1.00 95.31 85 LEU A N 1
ATOM 721 C CA . LEU A 1 85 ? -0.382 -14.906 4.755 1.00 95.31 85 LEU A CA 1
ATOM 722 C C . LEU A 1 85 ? -1.434 -14.944 3.641 1.00 95.31 85 LEU A C 1
ATOM 724 O O . LEU A 1 85 ? -1.364 -15.800 2.767 1.00 95.31 85 LEU A O 1
ATOM 728 N N . LEU A 1 86 ? -2.400 -14.021 3.645 1.00 93.75 86 LEU A N 1
ATOM 729 C CA . LEU A 1 86 ? -3.452 -13.972 2.631 1.00 93.75 86 LEU A CA 1
ATOM 730 C C . LEU A 1 86 ? -2.892 -13.636 1.243 1.00 93.75 86 LEU A C 1
ATOM 732 O O . LEU A 1 86 ? -3.276 -14.278 0.266 1.00 93.75 86 LEU A O 1
ATOM 736 N N . ILE A 1 87 ? -1.969 -12.671 1.151 1.00 92.94 87 ILE A N 1
ATOM 737 C CA . ILE A 1 87 ? -1.278 -12.369 -0.111 1.00 92.94 87 ILE A CA 1
ATOM 738 C C . ILE A 1 87 ? -0.478 -13.593 -0.560 1.00 92.94 87 ILE A C 1
ATOM 740 O O . ILE A 1 87 ? -0.675 -14.069 -1.677 1.00 92.94 87 ILE A O 1
ATOM 744 N N . GLU A 1 88 ? 0.380 -14.134 0.305 1.00 91.81 88 GLU A N 1
ATOM 745 C CA . GLU A 1 88 ? 1.260 -15.250 -0.045 1.00 91.81 88 GLU A CA 1
ATOM 746 C C . GLU A 1 88 ? 0.473 -16.500 -0.445 1.00 91.81 88 GLU A C 1
ATOM 748 O O . GLU A 1 88 ? 0.801 -17.136 -1.445 1.00 91.81 88 GLU A O 1
ATOM 753 N N . ALA A 1 89 ? -0.609 -16.828 0.265 1.00 90.06 89 ALA A N 1
ATOM 754 C CA . ALA A 1 89 ? -1.472 -17.955 -0.068 1.00 90.06 89 ALA A CA 1
ATOM 755 C C . ALA A 1 89 ? -2.097 -17.788 -1.460 1.00 90.06 89 ALA A C 1
ATOM 757 O O . ALA A 1 89 ? -2.062 -18.720 -2.265 1.00 90.06 89 ALA A O 1
ATOM 758 N N . ILE A 1 90 ? -2.625 -16.603 -1.785 1.00 87.00 90 ILE A N 1
ATOM 759 C CA . ILE A 1 90 ? -3.257 -16.339 -3.088 1.00 87.00 90 ILE A CA 1
ATOM 760 C C . ILE A 1 90 ? -2.225 -16.383 -4.224 1.00 87.00 90 ILE A C 1
ATOM 762 O O . ILE A 1 90 ? -2.515 -16.933 -5.293 1.00 87.00 90 ILE A O 1
ATOM 766 N N . MET A 1 91 ? -1.026 -15.842 -3.993 1.00 84.06 91 MET A N 1
ATOM 767 C CA . MET A 1 91 ? 0.054 -15.811 -4.986 1.00 84.06 91 MET A CA 1
ATOM 768 C C . MET A 1 91 ? 0.748 -17.173 -5.152 1.00 84.06 91 MET A C 1
ATOM 770 O O . MET A 1 91 ? 1.236 -17.483 -6.236 1.00 84.06 91 MET A O 1
ATOM 774 N N . CYS A 1 92 ? 0.777 -18.007 -4.108 1.00 81.31 92 CYS A N 1
ATOM 775 C CA . CYS A 1 92 ? 1.399 -19.332 -4.140 1.00 81.31 92 CYS A CA 1
ATOM 776 C C . CYS A 1 92 ? 0.459 -20.426 -4.672 1.00 81.31 92 CYS A C 1
ATOM 778 O O . CYS A 1 92 ? 0.932 -21.386 -5.287 1.00 81.31 92 CYS A O 1
ATOM 780 N N . THR A 1 93 ? -0.855 -20.281 -4.482 1.00 77.69 93 THR A N 1
ATOM 781 C CA . THR A 1 93 ? -1.866 -21.228 -4.983 1.00 77.69 93 THR A CA 1
ATOM 782 C C . THR A 1 93 ? -1.946 -21.191 -6.515 1.00 77.69 93 THR A C 1
ATOM 784 O O . THR A 1 93 ? -1.490 -20.242 -7.150 1.00 77.69 93 THR A O 1
ATOM 787 N N . ASN A 1 94 ? -2.533 -22.229 -7.123 1.00 68.00 94 ASN A N 1
ATOM 788 C CA . ASN A 1 94 ? -2.696 -22.426 -8.571 1.00 68.00 94 ASN A CA 1
ATOM 789 C C . ASN A 1 94 ? -3.683 -21.426 -9.228 1.00 68.00 94 ASN A C 1
ATOM 791 O O . ASN A 1 94 ? -4.589 -21.798 -9.970 1.00 68.00 94 ASN A O 1
ATOM 795 N N . THR A 1 95 ? -3.556 -20.145 -8.896 1.00 74.00 95 THR A N 1
ATOM 796 C CA . THR A 1 95 ? -4.381 -19.045 -9.385 1.00 74.00 95 THR A CA 1
ATOM 797 C C . THR A 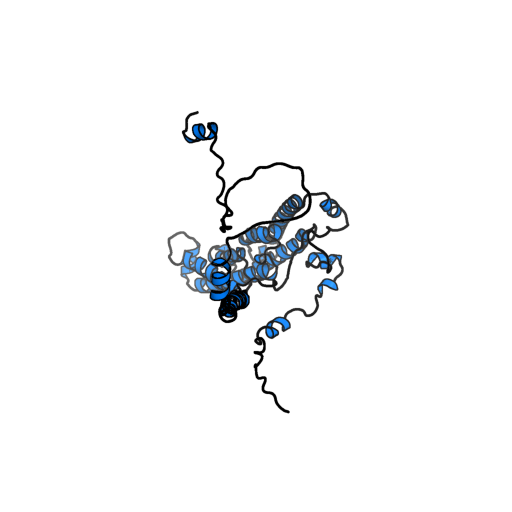1 95 ? -3.818 -18.500 -10.696 1.00 74.00 95 THR A C 1
ATOM 799 O O . THR A 1 95 ? -2.683 -18.792 -11.091 1.00 74.00 95 THR A O 1
ATOM 802 N N . ALA A 1 96 ? -4.596 -17.651 -11.375 1.00 70.69 96 ALA A N 1
ATOM 803 C CA . ALA A 1 96 ? -4.123 -16.951 -12.565 1.00 70.69 96 ALA A CA 1
ATOM 804 C C . ALA A 1 96 ? -2.808 -16.190 -12.297 1.00 70.69 96 ALA A C 1
ATOM 806 O O . ALA A 1 96 ? -1.949 -16.138 -13.173 1.00 70.69 96 ALA A O 1
ATOM 807 N N . PHE A 1 97 ? -2.601 -15.669 -11.081 1.00 68.12 97 PHE A N 1
ATOM 808 C CA . PHE A 1 97 ? -1.389 -14.938 -10.704 1.00 68.12 97 PHE A CA 1
ATOM 809 C C . PHE A 1 97 ? -0.117 -15.793 -10.741 1.00 68.12 97 PHE A C 1
ATOM 811 O O . PHE A 1 97 ? 0.936 -15.312 -11.161 1.00 68.12 97 PHE A O 1
ATOM 818 N N . ARG A 1 98 ? -0.211 -17.074 -10.377 1.00 71.19 98 ARG A N 1
ATOM 819 C CA . ARG A 1 98 ? 0.914 -18.003 -10.488 1.00 71.19 98 ARG A CA 1
ATOM 820 C C . ARG A 1 98 ? 1.094 -18.497 -11.919 1.00 71.19 98 ARG A C 1
ATOM 822 O O . ARG A 1 98 ? 2.177 -18.375 -12.477 1.00 71.19 98 ARG A O 1
ATOM 829 N N . ASN A 1 99 ? 0.024 -19.011 -12.521 1.00 65.62 99 ASN A N 1
ATOM 830 C CA . ASN A 1 99 ? 0.108 -19.745 -13.788 1.00 65.62 99 ASN A CA 1
ATOM 831 C C . ASN A 1 99 ? 0.231 -18.853 -15.012 1.00 65.62 99 ASN A C 1
ATOM 833 O O . ASN A 1 99 ? 0.885 -19.207 -15.985 1.00 65.62 99 ASN A O 1
ATOM 837 N N . VAL A 1 100 ? -0.438 -17.705 -14.978 1.00 63.41 100 VAL A N 1
ATOM 838 C CA . VAL A 1 100 ? -0.431 -16.765 -16.091 1.00 63.41 100 VAL A CA 1
ATOM 839 C C . VAL A 1 100 ? 0.618 -15.705 -15.813 1.00 63.41 100 VAL A C 1
ATOM 841 O O . VAL A 1 100 ? 1.376 -15.382 -16.721 1.00 63.41 100 VAL A O 1
ATOM 844 N N . TYR A 1 101 ? 0.634 -15.122 -14.606 1.00 62.19 101 TYR A N 1
ATOM 845 C CA . TYR A 1 101 ? 1.452 -13.944 -14.297 1.00 62.19 101 TYR A CA 1
ATOM 846 C C . TYR A 1 101 ? 2.854 -14.256 -13.785 1.00 62.19 101 TYR A C 1
ATOM 848 O O . TYR A 1 101 ? 3.637 -13.320 -13.776 1.00 62.19 101 TYR A O 1
ATOM 856 N N . SER A 1 102 ? 3.195 -15.496 -13.409 1.00 70.44 102 SER A N 1
ATOM 857 C CA . SER A 1 102 ? 4.491 -15.836 -12.788 1.00 70.44 102 SER A CA 1
ATOM 858 C C . SER A 1 102 ? 4.867 -14.875 -11.653 1.00 70.44 102 SER A C 1
ATOM 860 O O . SER A 1 102 ? 6.022 -14.476 -11.509 1.00 70.44 102 SER A O 1
ATOM 862 N N . SER A 1 103 ? 3.861 -14.442 -10.884 1.00 71.38 103 SER A N 1
ATOM 863 C CA . SER A 1 103 ? 4.028 -13.429 -9.847 1.00 71.38 103 SER A CA 1
ATOM 864 C C . SER A 1 103 ? 5.007 -13.901 -8.767 1.00 71.38 103 SER A C 1
ATOM 866 O O . SER A 1 103 ? 4.942 -15.068 -8.366 1.00 71.38 103 SER A O 1
ATOM 868 N N . PRO A 1 104 ? 5.861 -13.014 -8.220 1.00 79.50 104 PRO A N 1
ATOM 869 C CA . PRO A 1 104 ? 6.552 -13.314 -6.974 1.00 79.50 104 PRO A CA 1
ATOM 870 C C . PRO A 1 104 ? 5.531 -13.596 -5.862 1.00 79.50 104 PRO A C 1
ATOM 872 O O . PRO A 1 104 ? 4.427 -13.043 -5.868 1.00 79.50 104 PRO A O 1
ATOM 875 N N . ILE A 1 105 ? 5.920 -14.442 -4.903 1.00 81.44 105 ILE A N 1
ATOM 876 C CA . ILE A 1 105 ? 5.082 -14.828 -3.753 1.00 81.44 105 ILE A CA 1
ATOM 877 C C . ILE A 1 105 ? 4.649 -13.586 -2.966 1.00 81.44 105 ILE A C 1
ATOM 879 O O . ILE A 1 105 ? 3.484 -13.452 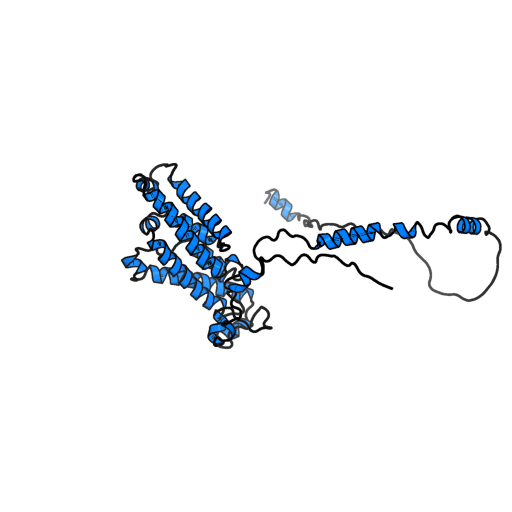-2.598 1.00 81.44 105 ILE A O 1
ATOM 883 N N . ILE A 1 106 ? 5.578 -12.652 -2.760 1.00 85.88 106 ILE A N 1
ATOM 884 C CA . ILE A 1 106 ? 5.305 -11.370 -2.126 1.00 85.88 106 ILE A CA 1
ATOM 885 C C . ILE A 1 106 ? 6.260 -10.294 -2.637 1.00 85.88 106 ILE A C 1
ATOM 887 O O . ILE A 1 106 ? 7.403 -10.564 -3.004 1.00 85.88 106 ILE A O 1
ATOM 891 N N . ILE A 1 107 ? 5.785 -9.051 -2.635 1.00 88.00 107 ILE A N 1
ATOM 892 C CA . ILE A 1 107 ? 6.625 -7.871 -2.826 1.00 88.00 107 ILE A CA 1
ATOM 893 C C . ILE A 1 107 ? 6.955 -7.343 -1.431 1.00 88.00 107 ILE A C 1
ATOM 895 O O . ILE A 1 107 ? 6.058 -6.992 -0.664 1.00 88.00 107 ILE A O 1
ATOM 899 N N . THR A 1 108 ? 8.240 -7.273 -1.096 1.00 90.50 108 THR A N 1
ATOM 900 C CA . THR A 1 108 ? 8.721 -6.990 0.269 1.00 90.50 108 THR A CA 1
ATOM 901 C C . THR A 1 108 ? 8.228 -5.657 0.840 1.00 90.50 108 THR A C 1
ATOM 903 O O . THR A 1 108 ? 8.084 -5.527 2.055 1.00 90.50 108 THR A O 1
ATOM 906 N N . SER A 1 109 ? 7.857 -4.696 -0.016 1.00 94.88 109 SER A N 1
ATOM 907 C CA . SER A 1 109 ? 7.213 -3.442 0.394 1.00 94.88 109 SER A CA 1
ATOM 908 C C . SER A 1 109 ? 5.954 -3.653 1.243 1.00 94.88 109 SER A C 1
ATOM 910 O O . SER A 1 109 ? 5.711 -2.874 2.158 1.00 94.88 109 SER A O 1
ATOM 912 N N . PHE A 1 110 ? 5.178 -4.716 0.991 1.00 95.75 110 PHE A N 1
ATOM 913 C CA . PHE A 1 110 ? 3.949 -5.002 1.742 1.00 95.75 110 PHE A CA 1
ATOM 914 C C . PHE A 1 110 ? 4.206 -5.378 3.205 1.00 95.75 110 PHE A C 1
ATOM 916 O O . PHE A 1 110 ? 3.320 -5.188 4.033 1.00 95.75 110 PHE A O 1
ATOM 923 N N . GLY A 1 111 ? 5.413 -5.839 3.555 1.00 95.06 111 GLY A N 1
ATOM 924 C CA . GLY A 1 111 ? 5.801 -6.048 4.952 1.00 95.06 111 GLY A CA 1
ATOM 925 C C . GLY A 1 111 ? 5.819 -4.734 5.736 1.00 95.06 111 GLY A C 1
ATOM 926 O O . GLY A 1 111 ? 5.195 -4.623 6.789 1.00 95.06 111 GLY A O 1
ATOM 927 N N . ALA A 1 112 ? 6.457 -3.698 5.182 1.00 95.75 112 ALA A N 1
ATOM 928 C CA . ALA A 1 112 ? 6.455 -2.363 5.781 1.00 95.75 112 ALA A CA 1
ATOM 929 C C . ALA A 1 112 ? 5.056 -1.717 5.743 1.00 95.75 112 ALA A C 1
ATOM 931 O O . ALA A 1 112 ? 4.655 -1.057 6.705 1.00 95.75 112 ALA A O 1
ATOM 932 N N . SER A 1 113 ? 4.275 -1.956 4.683 1.00 97.06 113 SER A N 1
ATOM 933 C CA . SER A 1 113 ? 2.873 -1.527 4.631 1.00 97.06 113 SER A CA 1
ATOM 934 C C . SER A 1 113 ? 2.039 -2.169 5.738 1.00 97.06 113 SER A C 1
ATOM 936 O O . SER A 1 113 ? 1.253 -1.469 6.368 1.00 97.06 113 SER A O 1
ATOM 938 N N . ALA A 1 114 ? 2.241 -3.455 6.044 1.00 97.00 114 ALA A N 1
ATOM 939 C CA . ALA A 1 114 ? 1.538 -4.139 7.128 1.00 97.00 114 ALA A CA 1
ATOM 940 C C . ALA A 1 114 ? 1.806 -3.471 8.489 1.00 97.00 114 ALA A C 1
ATOM 942 O O . ALA A 1 114 ? 0.869 -3.208 9.244 1.00 97.00 114 ALA A O 1
ATOM 943 N N . VAL A 1 115 ? 3.057 -3.093 8.775 1.00 96.12 115 VAL A N 1
ATOM 944 C CA . VAL A 1 115 ? 3.398 -2.365 10.011 1.00 96.12 115 VAL A CA 1
ATOM 945 C C . VAL A 1 115 ? 2.611 -1.055 10.121 1.00 96.12 115 VAL A C 1
ATOM 947 O O . VAL A 1 115 ? 2.049 -0.760 11.177 1.00 96.12 115 VAL A O 1
ATOM 950 N N . LEU A 1 116 ? 2.498 -0.290 9.030 1.00 95.50 116 LEU A N 1
ATOM 951 C CA . LEU A 1 116 ? 1.697 0.936 9.022 1.00 95.50 116 LEU A CA 1
ATOM 952 C C . LEU A 1 116 ? 0.197 0.652 9.157 1.00 95.50 116 LEU A C 1
ATOM 954 O O . LEU A 1 116 ? -0.470 1.284 9.973 1.00 95.50 116 LEU A O 1
ATOM 958 N N . LEU A 1 117 ? -0.334 -0.302 8.389 1.00 95.94 117 LEU A N 1
ATOM 959 C CA . LEU A 1 117 ? -1.768 -0.584 8.329 1.00 95.94 117 LEU A CA 1
ATOM 960 C C . LEU A 1 117 ? -2.315 -1.225 9.604 1.00 95.94 117 LEU A C 1
ATOM 962 O O . LEU A 1 117 ? -3.501 -1.061 9.865 1.00 95.94 117 LEU A O 1
ATOM 966 N N . PHE A 1 118 ? -1.508 -1.941 10.390 1.00 96.19 118 PHE A N 1
ATOM 967 C CA . PHE A 1 118 ? -1.978 -2.643 11.593 1.00 96.19 118 PHE A CA 1
ATOM 968 C C . PHE A 1 118 ? -1.392 -2.092 12.899 1.00 96.19 118 PHE A C 1
ATOM 970 O O . PHE A 1 118 ? -2.056 -2.161 13.940 1.00 96.19 118 PHE A O 1
ATOM 977 N N . GLY A 1 119 ? -0.183 -1.525 12.849 1.00 92.81 119 GLY A N 1
ATOM 978 C CA . GLY A 1 119 ? 0.501 -0.924 13.996 1.00 92.81 119 GLY A CA 1
ATOM 979 C C . GLY A 1 119 ? 0.245 0.576 14.142 1.00 92.81 119 GLY A C 1
ATOM 980 O O . GLY A 1 119 ? -0.057 1.035 15.239 1.00 92.81 119 GLY A O 1
ATOM 981 N N . ALA A 1 120 ? 0.299 1.334 13.041 1.00 92.81 120 ALA A N 1
ATOM 982 C CA . ALA A 1 120 ? 0.166 2.796 13.030 1.00 92.81 120 ALA A CA 1
ATOM 983 C C . ALA A 1 120 ? -1.094 3.263 12.278 1.00 92.81 120 ALA A C 1
ATOM 985 O O . ALA A 1 120 ? -1.032 4.124 11.401 1.00 92.81 120 ALA A O 1
ATOM 986 N N . ILE A 1 121 ? -2.252 2.700 12.636 1.00 90.94 121 ILE A N 1
ATOM 987 C CA . ILE A 1 121 ? -3.530 2.883 11.919 1.00 90.94 121 ILE A CA 1
ATOM 988 C C . ILE A 1 121 ? -3.992 4.345 11.816 1.00 90.94 121 ILE A C 1
ATOM 990 O O . ILE A 1 121 ? -4.751 4.701 10.913 1.00 90.94 121 ILE A O 1
ATOM 994 N N . GLU A 1 122 ? -3.552 5.181 12.759 1.00 88.56 122 GLU A N 1
ATOM 995 C CA . GLU A 1 122 ? -3.902 6.599 12.827 1.00 88.56 122 GLU A CA 1
ATOM 996 C C . GLU A 1 122 ? -3.024 7.458 11.919 1.00 88.56 122 GLU A C 1
ATOM 998 O O . GLU A 1 122 ? -3.355 8.606 11.624 1.00 88.56 122 GLU A O 1
ATOM 1003 N N . SER A 1 123 ? -1.923 6.888 11.423 1.00 90.44 123 SER A N 1
ATOM 1004 C CA . SER A 1 123 ? -1.026 7.579 10.518 1.00 90.44 123 SER A CA 1
ATOM 1005 C C . SER A 1 123 ? -1.777 7.995 9.254 1.00 90.44 123 SER A C 1
ATOM 1007 O O . SER A 1 123 ? -2.449 7.164 8.623 1.00 90.44 123 SER A O 1
ATOM 1009 N N . PRO A 1 124 ? -1.625 9.252 8.804 1.00 89.38 124 PRO A N 1
ATOM 1010 C CA . PRO A 1 124 ? -2.173 9.671 7.525 1.00 89.38 124 PRO A CA 1
ATOM 1011 C C . PRO A 1 124 ? -1.595 8.854 6.358 1.00 89.38 124 PRO A C 1
ATOM 1013 O O . PRO A 1 124 ? -2.261 8.651 5.348 1.00 89.38 124 PRO A O 1
ATOM 1016 N N . LEU A 1 125 ? -0.383 8.314 6.507 1.00 91.56 125 LEU A N 1
ATOM 1017 C CA . LEU A 1 125 ? 0.302 7.515 5.486 1.00 91.56 125 LEU A CA 1
ATOM 1018 C C . LEU A 1 125 ? -0.269 6.091 5.354 1.00 91.56 125 LEU A C 1
ATOM 1020 O O . LEU A 1 125 ? -0.063 5.445 4.328 1.00 91.56 125 LEU A O 1
ATOM 1024 N N . ALA A 1 126 ? -0.992 5.608 6.370 1.00 92.94 126 ALA A N 1
ATOM 1025 C CA . ALA A 1 126 ? -1.638 4.293 6.380 1.00 92.94 126 ALA A CA 1
ATOM 1026 C C . ALA A 1 126 ? -3.057 4.311 5.777 1.00 92.94 126 ALA A C 1
ATOM 1028 O O . ALA A 1 126 ? -3.695 3.264 5.653 1.00 92.94 126 ALA A O 1
ATOM 1029 N N . GLN A 1 127 ? -3.585 5.491 5.431 1.00 94.12 127 GLN A N 1
ATOM 1030 C CA . GLN A 1 127 ? -4.961 5.622 4.954 1.00 94.12 127 GLN A CA 1
ATOM 1031 C C . GLN A 1 127 ? -5.130 5.084 3.521 1.00 94.12 127 GLN A C 1
ATOM 1033 O O . GLN A 1 127 ? -4.178 5.134 2.738 1.00 94.12 127 GLN A O 1
ATOM 1038 N N . PRO A 1 128 ? -6.337 4.624 3.135 1.00 94.88 128 PRO A N 1
ATOM 1039 C CA . PRO A 1 128 ? -6.544 3.849 1.913 1.00 94.88 128 PRO A CA 1
ATOM 1040 C C . PRO A 1 128 ? -6.088 4.530 0.625 1.00 94.88 128 PRO A C 1
ATOM 1042 O O . PRO A 1 128 ? -5.473 3.883 -0.220 1.00 94.88 128 PRO A O 1
ATOM 1045 N N . ARG A 1 129 ? -6.332 5.842 0.477 1.00 93.50 129 ARG A N 1
ATOM 1046 C CA . ARG A 1 129 ? -5.847 6.604 -0.685 1.00 93.50 129 ARG A CA 1
ATOM 1047 C C . ARG A 1 129 ? -4.328 6.546 -0.804 1.00 93.50 129 ARG A C 1
ATOM 1049 O O . ARG A 1 129 ? -3.824 6.331 -1.900 1.00 93.50 129 ARG A O 1
ATOM 1056 N N . ASN A 1 130 ? -3.617 6.750 0.301 1.00 94.75 130 ASN A N 1
ATOM 1057 C CA . ASN A 1 130 ? -2.159 6.772 0.298 1.00 94.75 130 ASN A CA 1
ATOM 1058 C C . ASN A 1 130 ? -1.617 5.365 0.066 1.00 94.75 130 ASN A C 1
ATOM 1060 O O . ASN A 1 130 ? -0.777 5.183 -0.803 1.00 94.75 130 ASN A O 1
ATOM 1064 N N . PHE A 1 131 ? -2.154 4.359 0.756 1.00 96.88 131 PHE A N 1
ATOM 1065 C CA . PHE A 1 131 ? -1.731 2.971 0.587 1.00 96.88 131 PHE A CA 1
ATOM 1066 C C . PHE A 1 131 ? -1.937 2.458 -0.849 1.00 96.88 131 PHE A C 1
ATOM 1068 O O . PHE A 1 131 ? -0.971 2.092 -1.518 1.00 96.88 131 PHE A O 1
ATOM 1075 N N . ILE A 1 132 ? -3.175 2.475 -1.358 1.00 97.38 132 ILE A N 1
ATOM 1076 C CA . ILE A 1 132 ? -3.485 1.950 -2.698 1.00 97.38 132 ILE A CA 1
ATOM 1077 C C . ILE A 1 132 ? -2.867 2.841 -3.779 1.00 97.38 132 ILE A C 1
ATOM 1079 O O . ILE A 1 132 ? -2.203 2.346 -4.690 1.00 97.38 132 ILE A O 1
ATOM 1083 N N . GLY A 1 133 ? -3.073 4.157 -3.676 1.00 95.56 133 GLY A N 1
ATOM 1084 C CA . GLY A 1 133 ? -2.582 5.123 -4.654 1.00 95.56 133 GLY A CA 1
ATOM 1085 C C . GLY A 1 133 ? -1.060 5.153 -4.712 1.00 95.56 133 GLY A C 1
ATOM 1086 O O . GLY A 1 133 ? -0.493 5.100 -5.799 1.00 95.56 133 GLY A O 1
ATOM 1087 N N . GLY A 1 134 ? -0.393 5.148 -3.559 1.00 96.38 134 GLY A N 1
ATOM 1088 C CA . GLY A 1 134 ? 1.062 5.122 -3.465 1.00 96.38 134 GLY A CA 1
ATOM 1089 C C . GLY A 1 134 ? 1.663 3.869 -4.096 1.00 96.38 134 GLY A C 1
ATOM 1090 O O . GLY A 1 134 ? 2.594 3.985 -4.891 1.00 96.38 134 GLY A O 1
ATOM 1091 N N . HIS A 1 135 ? 1.120 2.677 -3.821 1.00 97.81 135 HIS A N 1
ATOM 1092 C CA . HIS A 1 135 ? 1.576 1.444 -4.478 1.00 97.81 135 HIS A CA 1
ATOM 1093 C C . HIS A 1 135 ? 1.328 1.449 -5.987 1.00 97.81 135 HIS A C 1
ATOM 1095 O O . HIS A 1 135 ? 2.219 1.066 -6.747 1.00 97.81 135 HIS A O 1
ATOM 1101 N N . PHE A 1 136 ? 0.162 1.917 -6.434 1.00 97.56 136 PHE A N 1
ATOM 1102 C CA . PHE A 1 136 ? -0.164 1.983 -7.856 1.00 97.56 136 PHE A CA 1
ATOM 1103 C C . PHE A 1 136 ? 0.735 2.967 -8.620 1.00 97.56 136 PHE A C 1
ATOM 1105 O O . PHE A 1 136 ? 1.302 2.595 -9.647 1.00 97.56 136 PHE A O 1
ATOM 1112 N N . VAL A 1 137 ? 0.915 4.194 -8.112 1.00 97.69 137 VAL A N 1
ATOM 1113 C CA . VAL A 1 137 ? 1.800 5.201 -8.725 1.00 97.69 137 VAL A CA 1
ATOM 1114 C C . VAL A 1 137 ? 3.237 4.694 -8.775 1.00 97.69 137 VAL A C 1
ATOM 1116 O O . VAL A 1 137 ? 3.872 4.779 -9.824 1.00 97.69 137 VAL A O 1
ATOM 1119 N N . SER A 1 138 ? 3.738 4.118 -7.683 1.00 97.62 138 SER A N 1
ATOM 1120 C CA . SER A 1 138 ? 5.089 3.562 -7.642 1.00 97.62 138 SER A CA 1
ATOM 1121 C C . SER A 1 138 ? 5.294 2.418 -8.633 1.00 97.62 138 SER A C 1
ATOM 1123 O O . SER A 1 138 ? 6.298 2.408 -9.343 1.00 97.62 138 SER A O 1
ATOM 1125 N N . ALA A 1 139 ? 4.346 1.480 -8.724 1.00 97.38 139 ALA A N 1
ATOM 1126 C CA . ALA A 1 139 ? 4.414 0.391 -9.696 1.00 97.38 139 ALA A CA 1
ATOM 1127 C C . ALA A 1 139 ? 4.381 0.920 -11.136 1.00 97.38 139 ALA A C 1
ATOM 1129 O O . ALA A 1 139 ? 5.193 0.509 -11.957 1.00 97.38 139 ALA A O 1
ATOM 1130 N N . LEU A 1 140 ? 3.496 1.876 -11.433 1.00 97.94 140 LEU A N 1
ATOM 1131 C CA . LEU A 1 140 ? 3.388 2.495 -12.753 1.00 97.94 140 LEU A CA 1
ATOM 1132 C C . LEU A 1 140 ? 4.689 3.200 -13.163 1.00 97.94 140 LEU A C 1
ATOM 1134 O O . LEU A 1 140 ? 5.203 2.946 -14.251 1.00 97.94 140 LEU A O 1
ATOM 1138 N N . VAL A 1 141 ? 5.223 4.065 -12.298 1.00 97.88 141 VAL A N 1
ATOM 1139 C CA . VAL A 1 141 ? 6.442 4.842 -12.572 1.00 97.88 141 VAL A CA 1
ATOM 1140 C C . VAL A 1 141 ? 7.662 3.929 -12.684 1.00 97.88 141 VAL A C 1
ATOM 1142 O O . VAL A 1 141 ? 8.401 4.025 -13.664 1.00 97.88 141 VAL A O 1
ATOM 1145 N N . GLY A 1 142 ? 7.850 3.012 -11.729 1.00 96.62 142 GLY A N 1
ATOM 1146 C CA . GLY A 1 142 ? 8.975 2.075 -11.734 1.00 96.62 142 GLY A CA 1
ATOM 1147 C C . GLY A 1 142 ? 8.970 1.166 -12.964 1.00 96.62 142 GLY A C 1
ATOM 1148 O O . GLY A 1 142 ? 9.997 1.009 -13.629 1.00 96.62 142 GLY A O 1
ATOM 1149 N N . THR A 1 143 ? 7.803 0.625 -13.338 1.00 96.56 143 THR A N 1
ATOM 1150 C CA . THR A 1 143 ? 7.663 -0.163 -14.568 1.00 96.56 143 THR A CA 1
ATOM 1151 C C . THR A 1 143 ? 7.913 0.693 -15.808 1.00 96.56 143 THR A C 1
ATOM 1153 O O . THR A 1 143 ? 8.657 0.258 -16.681 1.00 96.56 143 THR A O 1
ATOM 1156 N N . ALA A 1 144 ? 7.362 1.907 -15.905 1.00 96.94 144 ALA A N 1
ATOM 1157 C CA . ALA A 1 144 ? 7.556 2.765 -17.075 1.00 96.94 144 ALA A CA 1
ATOM 1158 C C . ALA A 1 144 ? 9.040 3.088 -17.322 1.00 96.94 144 ALA A C 1
ATOM 1160 O O . ALA A 1 144 ? 9.529 2.898 -18.435 1.00 96.94 144 ALA A O 1
ATOM 1161 N N . ILE A 1 145 ? 9.767 3.504 -16.280 1.00 95.25 145 ILE A N 1
ATOM 1162 C CA . ILE A 1 145 ? 11.201 3.815 -16.375 1.00 95.25 145 ILE A CA 1
ATOM 1163 C C . ILE A 1 145 ? 11.989 2.560 -16.755 1.00 95.25 145 ILE A C 1
ATOM 1165 O O . ILE A 1 145 ? 12.747 2.579 -17.724 1.00 95.25 145 ILE A O 1
ATOM 1169 N N . THR A 1 146 ? 11.750 1.439 -16.070 1.00 93.31 146 THR A N 1
ATOM 1170 C CA . THR A 1 146 ? 12.445 0.179 -16.367 1.00 93.31 146 THR A CA 1
ATOM 1171 C C . THR A 1 146 ? 12.195 -0.284 -17.802 1.00 93.31 146 THR A C 1
ATOM 1173 O O . THR A 1 146 ? 13.104 -0.779 -18.463 1.00 93.31 146 THR A O 1
ATOM 1176 N N . ARG A 1 147 ? 10.988 -0.087 -18.346 1.00 92.81 147 ARG A N 1
ATOM 1177 C CA . ARG A 1 147 ? 10.684 -0.453 -19.737 1.00 92.81 147 ARG A CA 1
ATOM 1178 C C . ARG A 1 147 ? 11.413 0.397 -20.764 1.00 92.81 147 ARG A C 1
ATOM 1180 O O . ARG A 1 147 ? 11.743 -0.143 -21.813 1.00 92.81 147 ARG A O 1
ATOM 1187 N N . LEU A 1 148 ? 11.702 1.662 -20.467 1.00 91.94 148 LEU A N 1
ATOM 1188 C CA . LEU A 1 148 ? 12.561 2.484 -21.321 1.00 91.94 148 LEU A CA 1
ATOM 1189 C C . LEU A 1 148 ? 14.005 1.972 -21.315 1.00 91.94 148 LEU A C 1
ATOM 1191 O O . LEU A 1 148 ? 14.645 1.930 -22.360 1.00 91.94 148 LEU A O 1
ATOM 1195 N N . TRP A 1 149 ? 14.492 1.521 -20.161 1.00 88.81 149 TRP A N 1
ATOM 1196 C CA . TRP A 1 149 ? 15.833 0.955 -20.024 1.00 88.81 149 TRP A CA 1
ATOM 1197 C C . TRP A 1 149 ? 16.001 -0.385 -20.750 1.00 88.81 149 TRP A C 1
ATOM 1199 O O . TRP A 1 149 ? 17.005 -0.589 -21.430 1.00 88.81 149 TRP A O 1
ATOM 1209 N N . VAL A 1 150 ? 14.989 -1.256 -20.686 1.00 88.00 150 VAL A N 1
ATOM 1210 C CA . VAL A 1 150 ? 14.961 -2.559 -21.383 1.00 88.00 150 VAL A CA 1
ATOM 1211 C C . VAL A 1 150 ? 15.028 -2.419 -22.914 1.00 88.00 150 VAL A C 1
ATOM 1213 O O . VAL A 1 150 ? 15.385 -3.376 -23.594 1.00 88.00 150 VAL A O 1
ATOM 1216 N N . LEU A 1 151 ? 14.734 -1.243 -23.488 1.00 86.62 151 LEU A N 1
ATOM 1217 C CA . LEU A 1 151 ? 14.908 -1.007 -24.931 1.00 86.62 151 LEU A CA 1
ATOM 1218 C C . LEU A 1 151 ? 16.377 -1.063 -25.371 1.00 86.62 151 LEU A C 1
ATOM 1220 O O . LEU A 1 151 ? 16.648 -1.258 -26.554 1.00 86.62 151 LEU A O 1
ATOM 1224 N N . ASN A 1 152 ? 17.324 -0.899 -24.445 1.00 83.62 152 ASN A N 1
ATOM 1225 C CA . ASN A 1 152 ? 18.734 -1.121 -24.721 1.00 83.62 152 ASN A CA 1
ATOM 1226 C C . ASN A 1 152 ? 19.044 -2.630 -24.631 1.00 83.62 152 ASN A C 1
ATOM 1228 O O . ASN A 1 152 ? 18.919 -3.193 -23.544 1.00 83.62 152 ASN A O 1
ATOM 1232 N N . PRO A 1 153 ? 19.512 -3.293 -25.708 1.00 75.69 153 PRO A N 1
ATOM 1233 C CA . PRO A 1 153 ? 19.806 -4.731 -25.698 1.00 75.69 153 PRO A CA 1
ATOM 1234 C C . PRO A 1 153 ? 20.826 -5.163 -24.634 1.00 75.69 153 PRO A C 1
ATOM 1236 O O . PRO A 1 153 ? 20.791 -6.303 -24.187 1.00 75.69 153 PRO A O 1
ATOM 1239 N N . ARG A 1 154 ? 21.704 -4.251 -24.192 1.00 74.31 154 ARG A N 1
ATOM 1240 C CA . ARG A 1 154 ? 22.690 -4.499 -23.123 1.00 74.31 154 ARG A CA 1
ATOM 1241 C C . ARG A 1 154 ? 22.086 -4.467 -21.718 1.00 74.31 154 ARG A C 1
ATOM 1243 O O . ARG A 1 154 ? 22.804 -4.661 -20.745 1.00 74.31 154 ARG A O 1
ATOM 1250 N N . TYR A 1 155 ? 20.788 -4.182 -21.590 1.00 75.88 155 TYR A N 1
ATOM 1251 C CA . TYR A 1 155 ? 20.128 -4.103 -20.290 1.00 75.88 155 TYR A CA 1
ATOM 1252 C C . TYR A 1 155 ? 20.082 -5.449 -19.566 1.00 75.88 155 TYR A C 1
ATOM 1254 O O . TYR A 1 155 ? 20.131 -5.486 -18.339 1.00 75.88 155 TYR A O 1
ATOM 1262 N N . GLN A 1 156 ? 20.017 -6.549 -20.318 1.00 67.75 156 GLN A N 1
ATOM 1263 C CA . GLN A 1 156 ? 19.920 -7.885 -19.741 1.00 67.75 156 GLN A CA 1
ATOM 1264 C C . GLN A 1 156 ? 21.171 -8.244 -18.925 1.00 67.75 156 GLN A C 1
ATOM 1266 O O . GLN A 1 156 ? 21.038 -8.744 -17.812 1.00 67.75 156 GLN A O 1
ATOM 1271 N N . ASP A 1 157 ? 22.355 -7.863 -19.413 1.00 64.81 157 ASP A N 1
ATOM 1272 C CA . ASP A 1 157 ? 23.637 -8.080 -18.729 1.00 64.81 157 ASP A CA 1
ATOM 1273 C C . ASP A 1 157 ? 23.717 -7.329 -17.380 1.00 64.81 157 ASP A C 1
ATOM 1275 O O . ASP A 1 157 ? 24.436 -7.734 -16.469 1.00 64.81 157 ASP A O 1
ATOM 1279 N N . TYR A 1 158 ? 22.947 -6.244 -17.213 1.00 65.56 158 TYR A N 1
ATOM 1280 C CA . TYR A 1 158 ? 22.923 -5.449 -15.981 1.00 65.56 158 TYR A CA 1
ATOM 1281 C C . TYR A 1 158 ? 22.153 -6.111 -14.836 1.00 65.56 158 TYR A C 1
ATOM 1283 O O . TYR A 1 158 ? 22.457 -5.827 -13.677 1.00 65.56 158 TYR A O 1
ATOM 1291 N N . LEU A 1 159 ? 21.164 -6.960 -15.135 1.00 69.25 159 LEU A N 1
ATOM 1292 C CA . LEU A 1 159 ? 20.320 -7.603 -14.119 1.00 69.25 159 LEU A CA 1
ATOM 1293 C C . LEU A 1 159 ? 21.030 -8.755 -13.410 1.00 69.25 159 LEU A C 1
ATOM 1295 O O . LEU A 1 159 ? 20.756 -9.017 -12.239 1.00 69.25 159 LEU A O 1
ATOM 1299 N N . ASP A 1 160 ? 21.966 -9.407 -14.095 1.00 69.62 160 ASP A N 1
ATOM 1300 C CA . ASP A 1 160 ? 22.658 -10.579 -13.564 1.00 69.62 160 ASP A CA 1
ATOM 1301 C C . ASP A 1 160 ? 23.710 -10.213 -12.499 1.00 69.62 160 ASP A C 1
ATOM 1303 O O . ASP A 1 160 ? 24.199 -11.094 -11.796 1.00 69.62 160 ASP A O 1
ATOM 1307 N N . ASN A 1 161 ? 24.020 -8.917 -12.318 1.00 68.75 161 ASN A N 1
ATOM 1308 C CA . ASN A 1 161 ? 24.979 -8.393 -11.328 1.00 68.75 161 ASN A CA 1
ATOM 1309 C C . ASN A 1 161 ? 26.343 -9.120 -11.327 1.00 68.75 161 ASN A C 1
ATOM 1311 O O . ASN A 1 161 ? 27.048 -9.141 -10.320 1.00 68.75 161 ASN A O 1
ATOM 1315 N N . THR A 1 162 ? 26.733 -9.716 -12.453 1.00 70.12 162 THR A N 1
ATOM 1316 C CA . THR A 1 162 ? 27.981 -10.479 -12.600 1.00 70.12 162 THR A CA 1
ATOM 1317 C C . THR A 1 162 ? 29.202 -9.578 -12.806 1.00 70.12 162 THR A C 1
ATOM 1319 O O . THR A 1 162 ? 30.332 -10.021 -12.605 1.00 70.12 162 THR A O 1
ATOM 1322 N N . GLY A 1 163 ? 28.992 -8.302 -13.150 1.00 66.06 163 GLY A N 1
ATOM 1323 C CA . GLY A 1 163 ? 30.031 -7.285 -13.308 1.00 66.06 163 GLY A CA 1
ATOM 1324 C C . GLY A 1 163 ? 29.558 -5.884 -12.909 1.00 66.06 163 GLY A C 1
ATOM 1325 O O . GLY A 1 163 ? 28.360 -5.605 -12.830 1.00 66.06 163 GLY A O 1
ATOM 1326 N N . PHE A 1 164 ? 30.507 -4.980 -12.640 1.00 68.62 164 PHE A N 1
ATOM 1327 C CA . PHE A 1 164 ? 30.186 -3.578 -12.371 1.00 68.62 164 PHE A CA 1
ATOM 1328 C C . PHE A 1 164 ? 29.722 -2.887 -13.653 1.00 68.62 164 PHE A C 1
ATOM 1330 O O . PHE A 1 164 ? 30.470 -2.759 -14.624 1.00 68.62 164 PHE A O 1
ATOM 1337 N N . HIS A 1 165 ? 28.504 -2.358 -13.614 1.00 65.94 165 HIS A N 1
ATOM 1338 C CA . HIS A 1 165 ? 27.962 -1.525 -14.669 1.00 65.94 165 HIS A CA 1
ATOM 1339 C C . HIS A 1 165 ? 27.363 -0.265 -14.047 1.00 65.94 165 HIS A C 1
ATOM 1341 O O . HIS A 1 165 ? 26.455 -0.342 -13.221 1.00 65.94 165 HIS A O 1
ATOM 1347 N N . GLY A 1 166 ? 27.832 0.913 -14.477 1.00 62.59 166 GLY A N 1
ATOM 1348 C CA . GLY A 1 166 ? 27.336 2.211 -13.983 1.00 62.59 166 GLY A CA 1
ATOM 1349 C C . GLY A 1 166 ? 25.821 2.410 -14.146 1.00 62.59 166 GLY A C 1
ATOM 1350 O O . GLY A 1 166 ? 25.211 3.248 -13.498 1.00 62.59 166 GLY A O 1
ATOM 1351 N N . ASN A 1 167 ? 25.214 1.596 -14.999 1.00 67.12 167 ASN A N 1
ATOM 1352 C CA . ASN A 1 167 ? 23.820 1.621 -15.392 1.00 67.12 167 ASN A CA 1
ATOM 1353 C C . ASN A 1 167 ? 22.883 0.888 -14.406 1.00 67.12 167 ASN A C 1
ATOM 1355 O O . ASN A 1 167 ? 21.721 1.272 -14.274 1.00 67.12 167 ASN A O 1
ATOM 1359 N N . THR A 1 168 ? 23.374 -0.111 -13.663 1.00 64.88 168 THR A N 1
ATOM 1360 C CA . THR A 1 168 ? 22.524 -0.996 -12.843 1.00 64.88 168 THR A CA 1
ATOM 1361 C C . THR A 1 168 ? 21.881 -0.277 -11.653 1.00 64.88 168 THR A C 1
ATOM 1363 O O . THR A 1 168 ? 20.689 -0.435 -11.392 1.00 64.88 168 THR A O 1
ATOM 1366 N N . PHE A 1 169 ? 22.636 0.564 -10.940 1.00 79.00 169 PHE A N 1
ATOM 1367 C CA . PHE A 1 169 ? 22.135 1.260 -9.746 1.00 79.00 169 PHE A CA 1
ATOM 1368 C C . PHE A 1 169 ? 21.370 2.551 -10.071 1.00 79.00 169 PHE A C 1
ATOM 1370 O O . PHE A 1 169 ? 20.474 2.944 -9.319 1.00 79.00 169 PHE A O 1
ATOM 1377 N N . VAL A 1 170 ? 21.682 3.196 -11.203 1.00 89.38 170 VAL A N 1
ATOM 1378 C CA . VAL A 1 170 ? 21.024 4.443 -11.624 1.00 89.38 170 VAL A CA 1
ATOM 1379 C C . VAL A 1 170 ? 19.545 4.206 -11.903 1.00 89.38 170 VAL A C 1
ATOM 1381 O O . VAL A 1 170 ? 18.720 5.006 -11.465 1.00 89.38 170 VAL A O 1
ATOM 1384 N N . ASN A 1 171 ? 19.187 3.098 -12.563 1.00 89.94 171 ASN A N 1
ATOM 1385 C CA . ASN A 1 171 ? 17.784 2.796 -12.848 1.00 89.94 171 ASN A CA 1
ATOM 1386 C C . ASN A 1 171 ? 16.953 2.652 -11.559 1.00 89.94 171 ASN A C 1
ATOM 1388 O O . ASN A 1 171 ? 15.896 3.267 -11.424 1.00 89.94 171 ASN A O 1
ATOM 1392 N N . GLY A 1 172 ? 17.456 1.901 -10.574 1.00 91.12 172 GLY A N 1
ATOM 1393 C CA . GLY A 1 172 ? 16.773 1.729 -9.290 1.00 91.12 172 GLY A CA 1
ATOM 1394 C C . GLY A 1 172 ? 16.588 3.050 -8.534 1.00 91.12 172 GLY A C 1
ATOM 1395 O O . GLY A 1 172 ? 15.478 3.363 -8.093 1.00 91.12 172 GLY A O 1
ATOM 1396 N N . GLY A 1 173 ? 17.652 3.856 -8.444 1.00 94.25 173 GLY A N 1
ATOM 1397 C CA . GLY A 1 173 ? 17.600 5.182 -7.823 1.00 94.25 173 GLY A CA 1
ATOM 1398 C C . GLY A 1 173 ? 16.622 6.126 -8.527 1.00 94.25 173 GLY A C 1
ATOM 1399 O O . GLY A 1 173 ? 15.829 6.794 -7.863 1.00 94.25 173 GLY A O 1
ATOM 1400 N N . LEU A 1 174 ? 16.617 6.127 -9.864 1.00 95.25 174 LEU A N 1
ATOM 1401 C CA . LEU A 1 174 ? 15.698 6.923 -10.675 1.00 95.25 174 LEU A CA 1
ATOM 1402 C C . LEU A 1 174 ? 14.244 6.486 -10.460 1.00 95.25 174 LEU A C 1
ATOM 1404 O O . LEU A 1 174 ? 13.393 7.328 -10.188 1.00 95.25 174 LEU A O 1
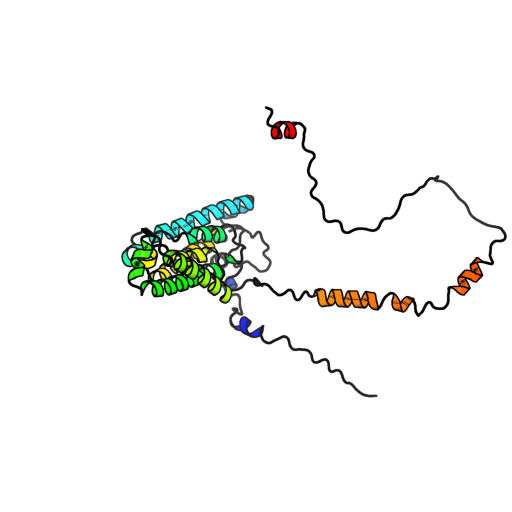ATOM 1408 N N . CYS A 1 175 ? 13.962 5.180 -10.489 1.00 95.69 175 CYS A N 1
ATOM 1409 C CA . CYS A 1 175 ? 12.629 4.643 -10.210 1.00 95.69 175 CYS A CA 1
ATOM 1410 C C . CYS A 1 175 ? 12.112 5.086 -8.836 1.00 95.69 175 CYS A C 1
ATOM 1412 O O . CYS A 1 175 ? 10.996 5.598 -8.734 1.00 95.69 175 CYS A O 1
ATOM 1414 N N . MET A 1 176 ? 12.931 4.936 -7.790 1.00 95.75 176 MET A N 1
ATOM 1415 C CA . MET A 1 176 ? 12.580 5.340 -6.427 1.00 95.75 176 MET A CA 1
ATOM 1416 C C . MET A 1 176 ? 12.339 6.853 -6.319 1.00 95.75 176 MET A C 1
ATOM 1418 O O . MET A 1 176 ? 11.289 7.280 -5.835 1.00 95.75 176 MET A O 1
ATOM 1422 N N . ALA A 1 177 ? 13.281 7.674 -6.792 1.00 97.56 177 ALA A N 1
ATOM 1423 C CA . ALA A 1 177 ? 13.201 9.129 -6.685 1.00 97.56 177 ALA A CA 1
ATOM 1424 C C . ALA A 1 177 ? 12.026 9.707 -7.490 1.00 97.56 177 ALA A C 1
ATOM 1426 O O . ALA A 1 177 ? 11.281 10.550 -6.988 1.00 97.56 177 ALA A O 1
ATOM 1427 N N . THR A 1 178 ? 11.808 9.228 -8.719 1.00 97.94 178 THR A N 1
ATOM 1428 C CA . THR A 1 178 ? 10.689 9.680 -9.555 1.00 97.94 178 THR A CA 1
ATOM 1429 C C . THR A 1 178 ? 9.344 9.231 -8.988 1.00 97.94 178 THR A C 1
ATOM 1431 O O . THR A 1 178 ? 8.395 10.014 -8.998 1.00 97.94 178 THR A O 1
ATOM 1434 N N . ALA A 1 179 ? 9.242 8.017 -8.437 1.00 97.56 179 ALA A N 1
ATOM 1435 C CA . ALA A 1 179 ? 8.021 7.569 -7.769 1.00 97.56 179 ALA A CA 1
ATOM 1436 C C . ALA A 1 179 ? 7.722 8.397 -6.511 1.00 97.56 179 ALA A C 1
ATOM 1438 O O . ALA A 1 179 ? 6.579 8.810 -6.306 1.00 97.56 179 ALA A O 1
ATOM 1439 N N . ALA A 1 180 ? 8.743 8.703 -5.705 1.00 97.00 180 ALA A N 1
ATOM 1440 C CA . ALA A 1 180 ? 8.607 9.585 -4.551 1.00 97.00 180 ALA A CA 1
ATOM 1441 C C . ALA A 1 180 ? 8.099 10.976 -4.963 1.00 97.00 180 ALA A C 1
ATOM 1443 O O . ALA A 1 180 ? 7.127 11.471 -4.391 1.00 97.00 180 ALA A O 1
ATOM 1444 N N . LEU A 1 181 ? 8.682 11.569 -6.010 1.00 97.56 181 LEU A N 1
ATOM 1445 C CA . LEU A 1 181 ? 8.223 12.842 -6.565 1.00 97.56 181 LEU A CA 1
ATOM 1446 C C . LEU A 1 181 ? 6.767 12.766 -7.056 1.00 97.56 181 LEU A C 1
ATOM 1448 O O . LEU A 1 181 ? 5.961 13.637 -6.735 1.00 97.56 181 LEU A O 1
ATOM 1452 N N . ALA A 1 182 ? 6.398 11.712 -7.785 1.00 97.25 182 ALA A N 1
ATOM 1453 C CA . ALA A 1 182 ? 5.034 11.524 -8.278 1.00 97.25 182 ALA A CA 1
ATOM 1454 C C . ALA A 1 182 ? 4.013 11.379 -7.133 1.00 97.25 182 ALA A C 1
ATOM 1456 O O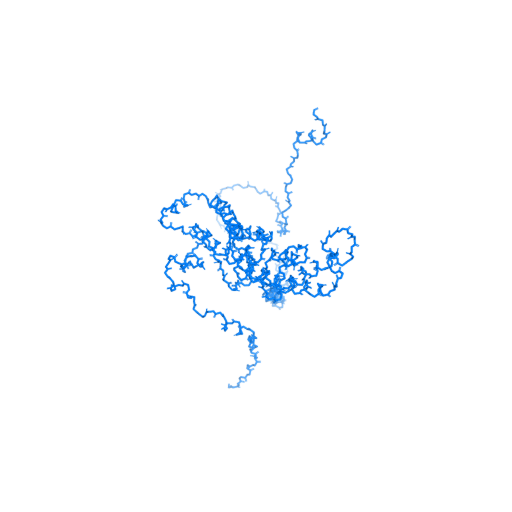 . ALA A 1 182 ? 2.913 11.936 -7.195 1.00 97.25 182 ALA A O 1
ATOM 1457 N N . MET A 1 183 ? 4.374 10.678 -6.056 1.00 96.12 183 MET A N 1
ATOM 1458 C CA . MET A 1 183 ? 3.547 10.573 -4.853 1.00 96.12 183 MET A CA 1
ATOM 1459 C C . MET A 1 183 ? 3.402 11.906 -4.114 1.00 96.12 183 MET A C 1
ATOM 1461 O O . MET A 1 183 ? 2.307 12.215 -3.642 1.00 96.12 183 MET A O 1
ATOM 1465 N N . LEU A 1 184 ? 4.474 12.703 -4.038 1.00 94.25 184 LEU A N 1
ATOM 1466 C CA . LEU A 1 184 ? 4.441 14.046 -3.452 1.00 94.25 184 LEU A CA 1
ATOM 1467 C C . LEU A 1 184 ? 3.508 14.967 -4.246 1.00 94.25 184 LEU A C 1
ATOM 1469 O O . LEU A 1 184 ? 2.633 15.599 -3.660 1.00 94.25 184 LEU A O 1
ATOM 1473 N N . ILE A 1 185 ? 3.631 14.981 -5.577 1.00 93.38 185 ILE A N 1
ATOM 1474 C CA . ILE A 1 185 ? 2.786 15.794 -6.467 1.00 93.38 185 ILE A CA 1
ATOM 1475 C C . ILE A 1 185 ? 1.312 15.383 -6.366 1.00 93.38 185 ILE A C 1
ATOM 1477 O O . ILE A 1 185 ? 0.424 16.231 -6.319 1.00 93.38 185 ILE A O 1
ATOM 1481 N N . SER A 1 186 ? 1.035 14.080 -6.325 1.00 91.00 186 SER A N 1
ATOM 1482 C CA . SER A 1 186 ? -0.336 13.559 -6.259 1.00 91.00 186 SER A CA 1
ATOM 1483 C C . SER A 1 186 ? -0.941 13.562 -4.847 1.00 91.00 186 SER A C 1
ATOM 1485 O O . SER A 1 186 ? -2.139 13.300 -4.678 1.00 91.00 186 SER A O 1
ATOM 1487 N N . GLY A 1 187 ? -0.135 13.867 -3.827 1.00 88.31 187 GLY A N 1
ATOM 1488 C CA . GLY A 1 187 ? -0.531 13.847 -2.424 1.00 88.31 187 GLY A CA 1
ATOM 1489 C C . GLY A 1 187 ? -0.947 12.458 -1.934 1.00 88.31 187 GLY A C 1
ATOM 1490 O O . GLY A 1 187 ? -1.895 12.352 -1.160 1.00 88.31 187 GLY A O 1
ATOM 1491 N N . MET A 1 188 ? -0.284 11.407 -2.428 1.00 91.69 188 MET A N 1
ATOM 1492 C CA . MET A 1 188 ? -0.556 9.995 -2.110 1.00 91.69 188 MET A CA 1
ATOM 1493 C C . MET A 1 188 ? 0.681 9.303 -1.529 1.00 91.69 188 MET A C 1
ATOM 1495 O O . MET A 1 188 ? 1.025 8.186 -1.909 1.00 91.69 188 MET A O 1
ATOM 1499 N N . VAL A 1 189 ? 1.398 9.996 -0.644 1.00 94.12 189 VAL A N 1
ATOM 1500 C CA . VAL A 1 189 ? 2.661 9.504 -0.087 1.00 94.12 189 VAL A CA 1
ATOM 1501 C C . VAL A 1 189 ? 2.416 8.283 0.792 1.00 94.12 189 VAL A C 1
ATOM 1503 O O . VAL A 1 189 ? 1.752 8.364 1.825 1.00 94.12 189 VAL A O 1
ATOM 1506 N N . HIS A 1 190 ? 3.014 7.163 0.397 1.00 95.88 190 HIS A N 1
ATOM 1507 C CA . HIS A 1 190 ? 3.080 5.944 1.186 1.00 95.88 190 HIS A CA 1
ATOM 1508 C C . HIS A 1 190 ? 4.519 5.421 1.153 1.00 95.88 190 HIS A C 1
ATOM 1510 O O . HIS A 1 190 ? 4.903 4.773 0.186 1.00 95.88 190 HIS A O 1
ATOM 1516 N N . PRO A 1 191 ? 5.349 5.702 2.173 1.00 94.44 191 PRO A N 1
ATOM 1517 C CA . PRO A 1 191 ? 6.782 5.401 2.121 1.00 94.44 191 PRO A CA 1
ATOM 1518 C C . PRO A 1 191 ? 7.138 3.957 1.714 1.00 94.44 191 PRO A C 1
ATOM 1520 O O . PRO A 1 191 ? 8.049 3.798 0.898 1.00 94.44 191 PRO A O 1
ATOM 1523 N N . PRO A 1 192 ? 6.410 2.907 2.161 1.00 96.62 192 PRO A N 1
ATOM 1524 C CA . PRO A 1 192 ? 6.669 1.539 1.709 1.00 96.62 192 PRO A CA 1
ATOM 1525 C C . PRO A 1 192 ? 6.571 1.342 0.194 1.00 96.62 192 PRO A C 1
ATOM 1527 O O . PRO A 1 192 ? 7.293 0.512 -0.359 1.00 96.62 192 PRO A O 1
ATOM 1530 N N . SER A 1 193 ? 5.729 2.107 -0.512 1.00 96.19 193 SER A N 1
ATOM 1531 C CA . SER A 1 193 ? 5.599 1.956 -1.962 1.00 96.19 193 SER A CA 1
ATOM 1532 C C . SER A 1 193 ? 6.818 2.455 -2.731 1.00 96.19 193 SER A C 1
ATOM 1534 O O . SER A 1 193 ? 6.976 2.101 -3.896 1.00 96.19 193 SER A O 1
ATOM 1536 N N . GLY A 1 194 ? 7.720 3.224 -2.117 1.00 95.94 194 GLY A N 1
ATOM 1537 C CA . GLY A 1 194 ? 9.011 3.535 -2.730 1.00 95.94 194 GLY A CA 1
ATOM 1538 C C . GLY A 1 194 ? 9.794 2.263 -3.084 1.00 95.94 194 GLY A C 1
ATOM 1539 O O . GLY A 1 194 ? 10.288 2.114 -4.202 1.00 95.94 194 GLY A O 1
ATOM 1540 N N . ALA A 1 195 ? 9.782 1.275 -2.181 1.00 95.69 195 ALA A N 1
ATOM 1541 C CA . ALA A 1 195 ? 10.369 -0.036 -2.438 1.00 95.69 195 ALA A CA 1
ATOM 1542 C C . ALA A 1 195 ? 9.643 -0.798 -3.564 1.00 95.69 195 ALA A C 1
ATOM 1544 O O . ALA A 1 195 ? 10.284 -1.541 -4.296 1.00 95.69 195 ALA A O 1
ATOM 1545 N N . THR A 1 196 ? 8.336 -0.581 -3.771 1.00 96.62 196 THR A N 1
ATOM 1546 C CA . THR A 1 196 ? 7.595 -1.131 -4.926 1.00 96.62 196 THR A CA 1
ATOM 1547 C C . THR A 1 196 ? 8.146 -0.599 -6.255 1.00 96.62 196 THR A C 1
ATOM 1549 O O . THR A 1 196 ? 8.343 -1.377 -7.184 1.00 96.62 196 THR A O 1
ATOM 1552 N N . ALA A 1 197 ? 8.442 0.703 -6.349 1.00 96.69 197 ALA A N 1
ATOM 1553 C CA . ALA A 1 197 ? 9.046 1.285 -7.552 1.00 96.69 197 ALA A CA 1
ATOM 1554 C C . ALA A 1 197 ? 10.470 0.763 -7.782 1.00 96.69 197 ALA A C 1
ATOM 1556 O O . ALA A 1 197 ? 10.819 0.400 -8.902 1.00 96.69 197 ALA A O 1
ATOM 1557 N N . LEU A 1 198 ? 11.274 0.685 -6.717 1.00 94.44 198 LEU A N 1
ATOM 1558 C CA . LEU A 1 198 ? 12.635 0.151 -6.773 1.00 94.44 198 LEU A CA 1
ATOM 1559 C C . LEU A 1 198 ? 12.654 -1.316 -7.230 1.00 94.44 198 LEU A C 1
ATOM 1561 O O . LEU A 1 198 ? 13.462 -1.698 -8.076 1.00 94.44 198 LEU A O 1
ATOM 1565 N N . ASN A 1 199 ? 11.734 -2.135 -6.713 1.00 93.25 199 ASN A N 1
ATOM 1566 C CA . ASN A 1 199 ? 11.674 -3.558 -7.034 1.00 93.25 199 ASN A CA 1
ATOM 1567 C C . ASN A 1 199 ? 11.365 -3.816 -8.517 1.00 93.25 199 ASN A C 1
ATOM 1569 O O . ASN A 1 199 ? 11.819 -4.815 -9.069 1.00 93.25 199 ASN A O 1
ATOM 1573 N N . ALA A 1 200 ? 10.651 -2.893 -9.175 1.00 92.75 200 ALA A N 1
ATOM 1574 C CA . ALA A 1 200 ? 10.384 -2.961 -10.609 1.00 92.75 200 ALA A CA 1
ATOM 1575 C C . ALA A 1 200 ? 11.655 -2.905 -11.473 1.00 92.75 200 ALA A C 1
ATOM 1577 O O . ALA A 1 200 ? 11.625 -3.409 -12.591 1.00 92.75 200 ALA A O 1
ATOM 1578 N N . ALA A 1 201 ? 12.746 -2.327 -10.957 1.00 90.25 201 ALA A N 1
ATOM 1579 C CA . ALA A 1 201 ? 14.023 -2.190 -11.655 1.00 90.25 201 ALA A CA 1
ATOM 1580 C C . ALA A 1 201 ? 15.067 -3.237 -11.237 1.00 90.25 201 ALA A C 1
ATOM 1582 O O . ALA A 1 201 ? 15.875 -3.649 -12.066 1.00 90.25 201 ALA A O 1
ATOM 1583 N N . VAL A 1 202 ? 15.069 -3.641 -9.961 1.00 86.69 202 VAL A N 1
ATOM 1584 C CA . VAL A 1 202 ? 16.165 -4.427 -9.361 1.00 86.69 202 VAL A CA 1
ATOM 1585 C C . VAL A 1 202 ? 15.930 -5.937 -9.433 1.00 86.69 202 VAL A C 1
ATOM 1587 O O . VAL A 1 202 ? 16.886 -6.700 -9.538 1.00 86.69 202 VAL A O 1
ATOM 1590 N N . GLN A 1 203 ? 14.679 -6.399 -9.374 1.00 86.31 203 GLN A N 1
ATOM 1591 C CA . GLN A 1 203 ? 14.390 -7.829 -9.296 1.00 86.31 203 GLN A CA 1
ATOM 1592 C C . GLN A 1 203 ? 14.069 -8.404 -10.679 1.00 86.31 203 GLN A C 1
ATOM 1594 O O . GLN A 1 203 ? 13.032 -8.088 -11.260 1.00 86.31 203 GLN A O 1
ATOM 1599 N N . THR A 1 204 ? 14.911 -9.308 -11.188 1.00 83.56 204 THR A N 1
ATOM 1600 C CA . THR A 1 204 ? 14.787 -9.889 -12.541 1.00 83.56 204 THR A CA 1
ATOM 1601 C C . THR A 1 204 ? 13.414 -10.517 -12.810 1.00 83.56 204 THR A C 1
ATOM 1603 O O . THR A 1 204 ? 12.849 -10.330 -13.888 1.00 83.56 204 THR A O 1
ATOM 1606 N N . SER A 1 205 ? 12.824 -11.201 -11.821 1.00 83.94 205 SER A N 1
ATOM 1607 C CA . SER A 1 205 ? 11.472 -11.775 -11.931 1.00 83.94 205 SER A CA 1
ATOM 1608 C C . SER A 1 205 ? 10.365 -10.720 -12.031 1.00 83.94 205 SER A C 1
ATOM 1610 O O . SER A 1 205 ? 9.307 -10.989 -12.588 1.00 83.94 205 SER A O 1
ATOM 1612 N N . VAL A 1 206 ? 10.591 -9.511 -11.519 1.00 88.25 206 VAL A N 1
ATOM 1613 C CA . VAL A 1 206 ? 9.637 -8.398 -11.607 1.00 88.25 206 VAL A CA 1
ATOM 1614 C C . VAL A 1 206 ? 9.826 -7.624 -12.906 1.00 88.25 206 VAL A C 1
ATOM 1616 O O . VAL A 1 206 ? 8.846 -7.244 -13.548 1.00 88.25 206 VAL A O 1
ATOM 1619 N N . VAL A 1 207 ? 11.073 -7.450 -13.346 1.00 88.56 207 VAL A N 1
ATOM 1620 C CA . VAL A 1 207 ? 11.388 -6.839 -14.643 1.00 88.56 207 VAL A CA 1
ATOM 1621 C C . VAL A 1 207 ? 10.736 -7.631 -15.781 1.00 88.56 207 VAL A C 1
ATOM 1623 O O . VAL A 1 207 ? 10.131 -7.036 -16.680 1.00 88.56 207 VAL A O 1
ATOM 1626 N N . SER A 1 208 ? 10.790 -8.968 -15.721 1.00 86.56 208 SER A N 1
ATOM 1627 C CA . SER A 1 208 ? 10.152 -9.848 -16.709 1.00 86.56 208 SER A CA 1
ATOM 1628 C C . SER A 1 208 ? 8.619 -9.801 -16.664 1.00 86.56 208 SER A C 1
ATOM 1630 O O . SER A 1 208 ? 7.978 -9.956 -17.705 1.00 86.56 208 SER A O 1
ATOM 1632 N N . LEU A 1 209 ? 8.018 -9.494 -15.506 1.00 87.69 209 LEU A N 1
ATOM 1633 C CA . LEU A 1 209 ? 6.577 -9.239 -15.374 1.00 87.69 209 LEU A CA 1
ATOM 1634 C C . LEU A 1 209 ? 6.129 -8.023 -16.195 1.00 87.69 209 LEU A C 1
ATOM 1636 O O . LEU A 1 209 ? 5.005 -7.998 -16.701 1.00 87.69 209 LEU A O 1
ATOM 1640 N N . SER A 1 210 ? 6.991 -7.013 -16.357 1.00 90.25 210 SER A N 1
ATOM 1641 C CA . SER A 1 210 ? 6.682 -5.801 -17.125 1.00 90.25 210 SER A CA 1
ATOM 1642 C C . SER A 1 210 ? 5.358 -5.164 -16.646 1.00 90.25 210 SER A C 1
ATOM 1644 O O . SER A 1 210 ? 5.123 -5.021 -15.448 1.00 90.25 210 SER A O 1
ATOM 1646 N N . TRP A 1 211 ? 4.454 -4.800 -17.558 1.00 93.62 211 TRP A N 1
ATOM 1647 C CA . TRP A 1 211 ? 3.154 -4.186 -17.265 1.00 93.62 211 TRP A CA 1
ATOM 1648 C C . TRP A 1 211 ? 2.234 -5.044 -16.401 1.00 93.62 211 TRP A C 1
ATOM 1650 O O . TRP A 1 211 ? 1.311 -4.533 -15.768 1.00 93.62 211 TRP A O 1
ATOM 1660 N N . ARG A 1 212 ? 2.502 -6.346 -16.332 1.00 92.00 212 ARG A N 1
ATOM 1661 C CA . ARG A 1 212 ? 1.756 -7.285 -15.502 1.00 92.00 212 ARG A CA 1
ATOM 1662 C C . ARG A 1 212 ? 2.025 -7.092 -14.009 1.00 92.00 212 ARG A C 1
ATOM 1664 O O . ARG A 1 212 ? 1.259 -7.594 -13.192 1.00 92.00 212 ARG A O 1
ATOM 1671 N N . TYR A 1 213 ? 3.055 -6.325 -13.655 1.00 93.06 213 TYR A N 1
ATOM 1672 C CA . TYR A 1 213 ? 3.339 -5.923 -12.284 1.00 93.06 213 TYR A CA 1
ATOM 1673 C C . TYR A 1 213 ? 2.238 -5.053 -11.666 1.00 93.06 213 TYR A C 1
ATOM 1675 O O . TYR A 1 213 ? 1.876 -5.252 -10.509 1.00 93.06 213 TYR A O 1
ATOM 1683 N N . LEU A 1 214 ? 1.641 -4.143 -12.442 1.00 94.81 214 LEU A N 1
ATOM 1684 C CA . LEU A 1 214 ? 0.598 -3.230 -11.965 1.00 94.81 214 LEU A CA 1
ATOM 1685 C C . LEU A 1 214 ? -0.628 -3.966 -11.390 1.00 94.81 214 LEU A C 1
ATOM 1687 O O . LEU A 1 214 ? -0.987 -3.688 -10.244 1.00 94.81 214 LEU A O 1
ATOM 1691 N N . PRO A 1 215 ? -1.276 -4.904 -12.114 1.00 93.00 215 PRO A N 1
ATOM 1692 C CA . PRO A 1 215 ? -2.419 -5.629 -11.568 1.00 93.00 215 PRO A CA 1
ATOM 1693 C C . PRO A 1 215 ? -2.044 -6.538 -10.389 1.00 93.00 215 PRO A C 1
ATOM 1695 O O . PRO A 1 215 ? -2.866 -6.703 -9.494 1.00 93.00 215 PRO A O 1
ATOM 1698 N N . VAL A 1 216 ? -0.820 -7.081 -10.340 1.00 92.12 216 VAL A N 1
ATOM 1699 C CA . VAL A 1 216 ? -0.327 -7.864 -9.189 1.00 92.12 216 VAL A CA 1
ATOM 1700 C C . VAL A 1 216 ? -0.228 -6.987 -7.940 1.00 92.12 216 VAL A C 1
ATOM 1702 O O . VAL A 1 216 ? -0.780 -7.329 -6.896 1.00 92.12 216 VAL A O 1
ATOM 1705 N N . VAL A 1 217 ? 0.426 -5.827 -8.047 1.00 95.38 217 VAL A N 1
ATOM 1706 C CA . VAL A 1 217 ? 0.554 -4.861 -6.944 1.00 95.38 217 VAL A CA 1
ATOM 1707 C C . VAL A 1 217 ? -0.818 -4.384 -6.482 1.00 95.38 217 VAL A C 1
ATOM 1709 O O . VAL A 1 217 ? -1.084 -4.344 -5.281 1.00 95.38 217 VAL A O 1
ATOM 1712 N N . LEU A 1 218 ? -1.699 -4.043 -7.425 1.00 95.44 218 LEU A N 1
ATOM 1713 C CA . LEU A 1 218 ? -3.033 -3.550 -7.111 1.00 95.44 218 LEU A CA 1
ATOM 1714 C C . LEU A 1 218 ? -3.883 -4.624 -6.422 1.00 95.44 218 LEU A C 1
ATOM 1716 O O . LEU A 1 218 ? -4.540 -4.322 -5.430 1.00 95.44 218 LEU A O 1
ATOM 1720 N N . ALA A 1 219 ? -3.839 -5.874 -6.890 1.00 93.81 219 ALA A N 1
ATOM 1721 C CA . ALA A 1 219 ? -4.530 -6.986 -6.242 1.00 93.81 219 ALA A CA 1
ATOM 1722 C C . ALA A 1 219 ? -4.033 -7.190 -4.802 1.00 93.81 219 ALA A C 1
ATOM 1724 O O . ALA A 1 219 ? -4.847 -7.221 -3.880 1.00 93.81 219 ALA A O 1
ATOM 1725 N N . SER A 1 220 ? -2.714 -7.238 -4.590 1.00 94.75 220 SER A N 1
ATOM 1726 C CA . SER A 1 220 ? -2.108 -7.358 -3.255 1.00 94.75 220 SER A CA 1
ATOM 1727 C C . SER A 1 220 ? -2.507 -6.207 -2.325 1.00 94.75 220 SER A C 1
ATOM 1729 O O . SER A 1 220 ? -2.863 -6.438 -1.168 1.00 94.75 220 SER A O 1
ATOM 1731 N N . ALA A 1 221 ? -2.531 -4.970 -2.836 1.00 96.69 221 ALA A N 1
ATOM 1732 C CA . ALA A 1 221 ? -2.993 -3.807 -2.083 1.00 96.69 221 ALA A CA 1
ATOM 1733 C C . ALA A 1 221 ? -4.477 -3.909 -1.719 1.00 96.69 221 ALA A C 1
ATOM 1735 O O . ALA A 1 221 ? -4.838 -3.670 -0.572 1.00 96.69 221 ALA A O 1
ATOM 1736 N N . LEU A 1 222 ? -5.349 -4.320 -2.639 1.00 96.38 222 LEU A N 1
ATOM 1737 C CA . LEU A 1 222 ? -6.778 -4.467 -2.352 1.00 96.38 222 LEU A CA 1
ATOM 1738 C C . LEU A 1 222 ? -7.059 -5.582 -1.335 1.00 96.38 222 LEU A C 1
ATOM 1740 O O . LEU A 1 222 ? -7.885 -5.395 -0.442 1.00 96.38 222 LEU A O 1
ATOM 1744 N N . ILE A 1 223 ? -6.343 -6.704 -1.427 1.00 95.62 223 ILE A N 1
ATOM 1745 C CA . ILE A 1 223 ? -6.442 -7.822 -0.479 1.00 95.62 223 ILE A CA 1
ATOM 1746 C C . ILE A 1 223 ? -6.050 -7.362 0.931 1.00 95.62 223 ILE A C 1
ATOM 1748 O O . ILE A 1 223 ? -6.827 -7.516 1.876 1.00 95.62 223 ILE A O 1
ATOM 1752 N N . MET A 1 224 ? -4.877 -6.737 1.075 1.00 96.81 224 MET A N 1
ATOM 1753 C CA . MET A 1 224 ? -4.409 -6.242 2.372 1.00 96.81 224 MET A CA 1
ATOM 1754 C C . MET A 1 224 ? -5.287 -5.105 2.902 1.00 96.81 224 MET A C 1
ATOM 1756 O O . MET A 1 224 ? -5.566 -5.062 4.099 1.00 96.81 224 MET A O 1
ATOM 1760 N N . GLN A 1 225 ? -5.781 -4.223 2.027 1.00 96.94 225 GLN A N 1
ATOM 1761 C CA . GLN A 1 225 ? -6.722 -3.175 2.409 1.00 96.94 225 GLN A CA 1
ATOM 1762 C C . GLN A 1 225 ? -8.006 -3.781 2.976 1.00 96.94 225 GLN A C 1
ATOM 1764 O O . GLN A 1 225 ? -8.457 -3.344 4.032 1.00 96.94 225 GLN A O 1
ATOM 1769 N N . GLY A 1 226 ? -8.581 -4.784 2.307 1.00 96.06 226 GLY A N 1
ATOM 1770 C CA . GLY A 1 226 ? -9.772 -5.490 2.778 1.00 96.06 226 GLY A CA 1
ATOM 1771 C C . GLY A 1 226 ? -9.551 -6.130 4.147 1.00 96.06 226 GLY A C 1
ATOM 1772 O O . GLY A 1 226 ? -10.358 -5.943 5.056 1.00 96.06 226 GLY A O 1
ATOM 1773 N N . TRP A 1 227 ? -8.410 -6.797 4.336 1.00 97.06 227 TRP A N 1
ATOM 1774 C CA . TRP A 1 227 ? -8.043 -7.375 5.629 1.00 97.06 227 TRP A CA 1
ATOM 1775 C C . TRP A 1 227 ? -7.873 -6.316 6.730 1.00 97.06 227 TRP A C 1
ATOM 1777 O O . TRP A 1 227 ? -8.368 -6.489 7.846 1.00 97.06 227 TRP A O 1
ATOM 1787 N N . ALA A 1 228 ? -7.254 -5.177 6.410 1.00 96.00 228 ALA A N 1
ATOM 1788 C CA . ALA A 1 228 ? -7.103 -4.050 7.327 1.00 96.00 228 ALA A CA 1
ATOM 1789 C C . ALA A 1 228 ? -8.439 -3.418 7.725 1.00 96.00 228 ALA A C 1
ATOM 1791 O O . ALA A 1 228 ? -8.610 -3.047 8.886 1.00 96.00 228 ALA A O 1
ATOM 1792 N N . LEU A 1 229 ? -9.407 -3.336 6.806 1.00 94.88 229 LEU A N 1
ATOM 1793 C CA . LEU A 1 229 ? -10.763 -2.891 7.136 1.00 94.88 229 LEU A CA 1
ATOM 1794 C C . LEU A 1 229 ? -11.425 -3.832 8.141 1.00 94.88 229 LEU A C 1
ATOM 1796 O O . LEU A 1 229 ? -12.099 -3.351 9.045 1.00 94.88 229 LEU A O 1
ATOM 1800 N N . ILE A 1 230 ? -11.205 -5.143 8.032 1.00 93.81 230 ILE A N 1
ATOM 1801 C CA . ILE A 1 230 ? -11.770 -6.128 8.958 1.00 93.81 230 ILE A CA 1
ATOM 1802 C C . ILE A 1 230 ? -11.093 -6.012 10.325 1.00 93.81 230 ILE A C 1
ATOM 1804 O O . ILE A 1 230 ? -11.724 -5.586 11.291 1.00 93.81 230 ILE A O 1
ATOM 1808 N N . ILE A 1 231 ? -9.800 -6.332 10.410 1.00 94.12 231 ILE A N 1
ATOM 1809 C CA . ILE A 1 231 ? -9.094 -6.514 11.687 1.00 94.12 231 ILE A CA 1
ATOM 1810 C C . ILE A 1 231 ? -9.049 -5.236 12.529 1.00 94.12 231 ILE A C 1
ATOM 1812 O O . ILE A 1 231 ? -9.273 -5.280 13.741 1.00 94.12 231 ILE A O 1
ATOM 1816 N N . ASN A 1 232 ? -8.824 -4.076 11.909 1.00 93.38 232 ASN A N 1
ATOM 1817 C CA . ASN A 1 232 ? -8.717 -2.821 12.654 1.00 93.38 232 ASN A CA 1
ATOM 1818 C C . ASN A 1 232 ? -10.068 -2.287 13.150 1.00 93.38 232 ASN A C 1
ATOM 1820 O O . ASN A 1 232 ? -10.086 -1.389 13.992 1.00 93.38 232 ASN A O 1
ATOM 1824 N N . ASN A 1 233 ? -11.185 -2.850 12.677 1.00 91.94 233 ASN A N 1
ATOM 1825 C CA . ASN A 1 233 ? -12.535 -2.533 13.141 1.00 91.94 233 ASN A CA 1
ATOM 1826 C C . ASN A 1 233 ? -13.217 -3.723 13.818 1.00 91.94 233 ASN A C 1
ATOM 1828 O O . ASN A 1 233 ? -14.443 -3.784 13.806 1.00 91.94 233 ASN A O 1
ATOM 1832 N N . LEU A 1 234 ? -12.476 -4.669 14.400 1.00 90.06 234 LEU A N 1
ATOM 1833 C CA . LEU A 1 234 ? -13.060 -5.661 15.312 1.00 90.06 234 LEU A CA 1
ATOM 1834 C C . LEU A 1 234 ? -13.095 -5.129 16.748 1.00 90.06 234 LEU A C 1
ATOM 1836 O O . LEU A 1 234 ? -14.136 -5.181 17.405 1.00 90.06 234 LEU A O 1
ATOM 1840 N N . GLY A 1 235 ? -11.989 -4.538 17.198 1.00 88.44 235 GLY A N 1
ATOM 1841 C CA . GLY A 1 235 ? -11.835 -4.001 18.547 1.00 88.44 235 GLY A CA 1
ATOM 1842 C C . GLY A 1 235 ? -12.303 -2.556 18.731 1.00 88.44 235 GLY A C 1
ATOM 1843 O O . GLY A 1 235 ? -13.247 -2.105 18.080 1.00 88.44 235 GLY A O 1
ATOM 1844 N N . ARG A 1 236 ? -11.618 -1.834 19.619 1.00 88.88 236 ARG A N 1
ATOM 1845 C CA . ARG A 1 236 ? -11.901 -0.445 20.033 1.00 88.88 236 ARG A CA 1
ATOM 1846 C C . ARG A 1 236 ? -11.254 0.624 19.149 1.00 88.88 236 ARG A C 1
ATOM 1848 O O . ARG A 1 236 ? -11.330 1.821 19.419 1.00 88.88 236 ARG A O 1
ATOM 1855 N N . ARG A 1 237 ? -10.585 0.184 18.086 1.00 88.31 237 ARG A N 1
ATOM 1856 C CA . ARG A 1 237 ? -9.878 1.017 17.112 1.00 88.31 237 ARG A CA 1
ATOM 1857 C C . ARG A 1 237 ? -10.792 1.412 15.949 1.00 88.31 237 ARG A C 1
ATOM 1859 O O . ARG A 1 237 ? -11.906 0.900 15.795 1.00 88.31 237 ARG A O 1
ATOM 1866 N N . ARG A 1 238 ? -10.330 2.361 15.134 1.00 89.50 238 ARG A N 1
ATOM 1867 C CA . ARG A 1 238 ? -11.047 2.846 13.952 1.00 89.50 238 ARG A CA 1
ATOM 1868 C C . ARG A 1 238 ? -10.100 2.953 12.773 1.00 89.50 238 ARG A C 1
ATOM 1870 O O . ARG A 1 238 ? -9.088 3.641 12.847 1.00 89.50 238 ARG A O 1
ATOM 1877 N N . TYR A 1 239 ? -10.481 2.327 11.669 1.00 90.94 239 TYR A N 1
ATOM 1878 C CA . TYR A 1 239 ? -9.767 2.445 10.409 1.00 90.94 239 TYR A CA 1
ATOM 1879 C C . TYR A 1 239 ? -10.751 2.319 9.231 1.00 90.94 239 TYR A C 1
ATOM 1881 O O . TYR A 1 239 ? -11.691 1.543 9.305 1.00 90.94 239 TYR A O 1
ATOM 1889 N N . PRO A 1 240 ? -10.591 3.058 8.134 1.00 91.38 240 PRO A N 1
ATOM 1890 C CA . PRO A 1 240 ? -9.752 4.234 8.023 1.00 91.38 240 PRO A CA 1
ATOM 1891 C C . PRO A 1 240 ? -10.323 5.401 8.838 1.00 91.38 240 PRO A C 1
ATOM 1893 O O . PRO A 1 240 ? -11.516 5.454 9.147 1.00 91.38 240 PRO A O 1
ATOM 1896 N N . ILE A 1 241 ? -9.467 6.368 9.156 1.00 87.81 241 ILE A N 1
ATOM 1897 C CA . ILE A 1 241 ? -9.898 7.663 9.700 1.00 87.81 241 ILE A CA 1
ATOM 1898 C C . ILE A 1 241 ? -10.583 8.463 8.589 1.00 87.81 241 ILE A C 1
ATOM 1900 O O . ILE A 1 241 ? -11.643 9.058 8.788 1.00 87.81 241 ILE A O 1
ATOM 1904 N N . TYR A 1 242 ? -10.010 8.426 7.388 1.00 85.44 242 TYR A N 1
ATOM 1905 C CA . TYR A 1 242 ? -10.570 9.043 6.195 1.00 85.44 242 TYR A CA 1
ATOM 1906 C C . TYR A 1 242 ? -10.171 8.253 4.950 1.00 85.44 242 TYR A C 1
ATOM 1908 O O . TYR A 1 242 ? -9.121 7.624 4.897 1.00 85.44 242 TYR A O 1
ATOM 1916 N N . TRP A 1 243 ? -11.007 8.317 3.918 1.00 84.56 243 TRP A N 1
ATOM 1917 C CA . TRP A 1 243 ? -10.740 7.623 2.659 1.00 84.56 243 TRP A CA 1
ATOM 1918 C C . TRP A 1 243 ? -9.915 8.462 1.690 1.00 84.56 243 TRP A C 1
ATOM 1920 O O . TRP A 1 243 ? -8.986 7.939 1.087 1.00 84.56 243 TRP A O 1
ATOM 1930 N N . TRP A 1 244 ? -10.243 9.750 1.543 1.00 79.44 244 TRP A N 1
ATOM 1931 C CA . TRP A 1 244 ? -9.712 10.572 0.450 1.00 79.44 244 TRP A CA 1
ATOM 1932 C C . TRP A 1 244 ? -8.865 11.756 0.894 1.00 79.44 244 TRP A C 1
ATOM 1934 O O . TRP A 1 244 ? -7.876 12.080 0.242 1.00 79.44 244 TRP A O 1
ATOM 1944 N N . SER A 1 245 ? -9.218 12.416 1.993 1.00 65.75 245 SER A N 1
ATOM 1945 C CA . SER A 1 245 ? -8.427 13.537 2.487 1.00 65.75 245 SER A CA 1
ATOM 1946 C C . SER A 1 245 ? -8.404 13.577 4.011 1.00 65.75 245 SER A C 1
ATOM 1948 O O . SER A 1 245 ? -9.481 13.598 4.618 1.00 65.75 245 SER A O 1
ATOM 1950 N N . PRO A 1 246 ? -7.213 13.673 4.624 1.00 62.22 246 PRO A N 1
ATOM 1951 C CA . PRO A 1 246 ? -7.111 14.156 5.989 1.00 62.22 246 PRO A CA 1
ATOM 1952 C C . PRO A 1 246 ? -7.608 15.595 6.025 1.00 62.22 246 PRO A C 1
ATOM 1954 O O . PRO A 1 246 ? -7.410 16.354 5.070 1.00 62.22 246 PRO A O 1
ATOM 1957 N N . LYS A 1 247 ? -8.158 16.029 7.157 1.00 52.84 247 LYS A N 1
ATOM 1958 C CA . LYS A 1 247 ? -8.112 17.457 7.468 1.00 52.84 247 LYS A CA 1
ATOM 1959 C C . LYS A 1 247 ? -6.629 17.819 7.681 1.00 52.84 247 LYS A C 1
ATOM 1961 O O . LYS A 1 247 ? -6.087 17.526 8.730 1.00 52.84 247 LYS A O 1
ATOM 1966 N N . GLN A 1 248 ? -6.021 18.389 6.632 1.00 43.72 248 GLN A N 1
ATOM 1967 C CA . GLN A 1 248 ? -4.680 19.000 6.521 1.00 43.72 248 GLN A CA 1
ATOM 1968 C C . GLN A 1 248 ? -3.470 18.097 6.863 1.00 43.72 248 GLN A C 1
ATOM 1970 O O . GLN A 1 248 ? -3.201 17.820 8.020 1.00 43.72 248 GLN A O 1
ATOM 1975 N N . VAL A 1 249 ? -2.704 17.673 5.843 1.00 42.75 249 VAL A N 1
ATOM 1976 C CA . VAL A 1 249 ? -1.432 16.910 5.994 1.00 42.75 249 VAL A CA 1
ATOM 1977 C C . VAL A 1 249 ? -0.249 17.551 5.255 1.00 42.75 249 VAL A C 1
ATOM 1979 O O . VAL A 1 249 ? 0.873 17.069 5.348 1.00 42.75 249 VAL A O 1
ATOM 1982 N N . PHE A 1 250 ? -0.450 18.675 4.565 1.00 41.34 250 PHE A N 1
ATOM 1983 C CA . PHE A 1 250 ? 0.650 19.391 3.919 1.00 41.34 250 PHE A CA 1
ATOM 1984 C C . PHE A 1 250 ? 0.933 20.685 4.659 1.00 41.34 250 PHE A C 1
ATOM 1986 O O . PHE A 1 250 ? -0.006 21.402 5.006 1.00 41.34 250 PHE A O 1
ATOM 1993 N N . VAL A 1 251 ? 2.229 20.928 4.879 1.00 42.09 251 VAL A N 1
ATOM 1994 C CA . VAL A 1 251 ? 2.832 22.146 5.424 1.00 42.09 251 VAL A CA 1
ATOM 1995 C C . VAL A 1 251 ? 2.036 23.355 4.942 1.00 42.09 251 VAL A C 1
ATOM 1997 O O . VAL A 1 251 ? 2.117 23.755 3.778 1.00 42.09 251 VAL A O 1
ATOM 2000 N N . ARG A 1 252 ? 1.233 23.929 5.840 1.00 39.38 252 ARG A N 1
ATOM 2001 C CA . ARG A 1 252 ? 0.938 25.350 5.730 1.00 39.38 252 ARG A CA 1
ATOM 2002 C C . ARG A 1 252 ? 2.302 26.038 5.852 1.00 39.38 252 ARG A C 1
ATOM 2004 O O . ARG A 1 252 ? 3.028 25.689 6.780 1.00 39.38 252 ARG A O 1
ATOM 2011 N N . PRO A 1 253 ? 2.668 27.019 5.007 1.00 41.22 253 PRO A N 1
ATOM 2012 C CA . PRO A 1 253 ? 3.379 28.133 5.605 1.00 41.22 253 PRO A CA 1
ATOM 2013 C C . PRO A 1 253 ? 2.450 28.574 6.731 1.00 41.22 253 PRO A C 1
ATOM 2015 O O . PRO A 1 253 ? 1.294 28.922 6.466 1.00 41.22 253 PRO A O 1
ATOM 2018 N N . GLU A 1 254 ? 2.867 28.383 7.976 1.00 42.38 254 GLU A N 1
ATOM 2019 C CA . GLU A 1 254 ? 2.240 29.074 9.084 1.00 42.38 254 GLU A CA 1
ATOM 2020 C C . GLU A 1 254 ? 2.346 30.557 8.730 1.00 42.38 254 GLU A C 1
ATOM 2022 O O . GLU A 1 254 ? 3.324 31.227 9.026 1.00 42.38 254 GLU A O 1
ATOM 2027 N N . VAL A 1 255 ? 1.345 31.082 8.026 1.00 47.81 255 VAL A N 1
ATOM 2028 C CA . VAL A 1 255 ? 0.933 32.450 8.268 1.00 47.81 255 VAL A CA 1
ATOM 2029 C C . VAL A 1 255 ? 0.297 32.327 9.635 1.00 47.81 255 VAL A C 1
ATOM 2031 O O . VAL A 1 255 ? -0.878 31.973 9.763 1.00 47.81 255 VAL A O 1
ATOM 2034 N N . LEU A 1 256 ? 1.170 32.393 10.639 1.00 47.09 256 LEU A N 1
ATOM 2035 C CA . LEU A 1 256 ? 0.799 32.476 12.025 1.00 47.09 256 LEU A CA 1
ATOM 2036 C C . LEU A 1 256 ? -0.210 33.619 12.089 1.00 47.09 256 LEU A C 1
ATOM 2038 O O . LEU A 1 256 ? 0.084 34.741 11.685 1.00 47.09 256 LEU A O 1
ATOM 2042 N N . GLU A 1 257 ? -1.386 33.347 12.639 1.00 44.91 257 GLU A N 1
ATOM 2043 C CA . GLU A 1 257 ? -2.269 34.407 13.126 1.00 44.91 257 GLU A CA 1
ATOM 2044 C C . GLU A 1 257 ? -1.592 35.235 14.249 1.00 44.91 257 GLU A C 1
ATOM 2046 O O . GLU A 1 257 ? -2.194 36.180 14.739 1.00 44.91 257 GLU A O 1
ATOM 2051 N N . HIS A 1 258 ? -0.318 34.965 14.587 1.00 47.09 258 HIS A N 1
ATOM 2052 C CA . HIS A 1 258 ? 0.534 35.821 15.414 1.00 47.09 258 HIS A CA 1
ATOM 2053 C C . HIS A 1 258 ? 0.935 37.151 14.777 1.00 47.09 258 HIS A C 1
ATOM 2055 O O . HIS A 1 258 ? 1.383 38.017 15.518 1.00 47.09 258 HIS A O 1
ATOM 2061 N N . GLU A 1 259 ? 0.734 37.378 13.473 1.00 46.00 259 GLU A N 1
ATOM 2062 C CA . GLU A 1 259 ? 0.922 38.737 12.936 1.00 46.00 259 GLU A CA 1
ATOM 2063 C C . GLU A 1 259 ? -0.084 39.709 13.583 1.00 46.00 259 GLU A C 1
ATOM 2065 O O . GLU A 1 259 ? 0.262 40.845 13.884 1.00 46.00 259 GLU A O 1
ATOM 2070 N N . ASN A 1 260 ? -1.287 39.232 13.938 1.00 50.81 260 ASN A N 1
ATOM 2071 C CA . ASN A 1 260 ? -2.254 40.045 14.673 1.00 50.81 260 ASN A CA 1
ATOM 2072 C C . ASN A 1 260 ? -1.899 40.176 16.156 1.00 50.81 260 ASN A C 1
ATOM 2074 O O . ASN A 1 260 ? -2.160 41.229 16.721 1.00 50.81 260 ASN A O 1
ATOM 2078 N N . ASP A 1 261 ? -1.310 39.163 16.796 1.00 55.31 261 ASP A N 1
ATOM 2079 C CA . ASP A 1 261 ? -0.975 39.232 18.225 1.00 55.31 261 ASP A CA 1
ATOM 2080 C C . ASP A 1 261 ? 0.277 40.077 18.479 1.00 55.31 261 ASP A C 1
ATOM 2082 O O . ASP A 1 261 ? 0.276 40.868 19.416 1.00 55.31 261 ASP A O 1
ATOM 2086 N N . GLU A 1 262 ? 1.314 39.977 17.637 1.00 59.06 262 GLU A N 1
ATOM 2087 C CA . GLU A 1 262 ? 2.492 40.852 17.710 1.00 59.06 262 GLU A CA 1
ATOM 2088 C C . GLU A 1 262 ? 2.158 42.277 17.275 1.00 59.06 262 GLU A C 1
ATOM 2090 O O . GLU A 1 262 ? 2.571 43.213 17.950 1.00 59.06 262 GLU A O 1
ATOM 2095 N N . GLU A 1 263 ? 1.369 42.485 16.214 1.00 58.94 263 GLU A N 1
ATOM 2096 C CA . GLU A 1 263 ? 0.944 43.835 15.827 1.00 58.94 263 GLU A CA 1
ATOM 2097 C C . GLU A 1 263 ? 0.009 44.449 16.883 1.00 58.94 263 GLU A C 1
ATOM 2099 O O . GLU A 1 263 ? 0.123 45.635 17.193 1.00 58.94 263 GLU A O 1
ATOM 2104 N N . THR A 1 264 ? -0.866 43.655 17.513 1.00 56.97 264 THR A N 1
ATOM 2105 C CA . THR A 1 264 ? -1.721 44.121 18.619 1.00 56.97 264 THR A CA 1
ATOM 2106 C C . THR A 1 264 ? -0.912 44.358 19.895 1.00 56.97 264 THR A C 1
ATOM 2108 O O . THR A 1 264 ? -1.167 45.355 20.570 1.00 56.97 264 THR A O 1
ATOM 2111 N N . ALA A 1 265 ? 0.089 43.523 20.204 1.00 59.50 265 ALA A N 1
ATOM 2112 C CA . ALA A 1 265 ? 1.010 43.699 21.332 1.00 59.50 265 ALA A CA 1
ATOM 2113 C C . ALA A 1 265 ? 1.921 44.922 21.139 1.00 59.50 265 ALA A C 1
ATOM 2115 O O . ALA A 1 265 ? 2.096 45.715 22.060 1.00 59.50 265 ALA A O 1
ATOM 2116 N N . LEU A 1 266 ? 2.441 45.139 19.928 1.00 61.44 266 LEU A N 1
ATOM 2117 C CA . LEU A 1 266 ? 3.225 46.321 19.570 1.00 61.44 266 LEU A CA 1
ATOM 2118 C C . LEU A 1 266 ? 2.365 47.586 19.604 1.00 61.44 266 LEU A C 1
ATOM 2120 O O . LEU A 1 266 ? 2.817 48.599 20.124 1.00 61.44 266 LEU A O 1
ATOM 2124 N N . ARG A 1 267 ? 1.104 47.529 19.154 1.00 59.38 267 ARG A N 1
ATOM 2125 C CA . ARG A 1 267 ? 0.151 48.640 19.312 1.00 59.38 267 ARG A CA 1
ATOM 2126 C C . ARG A 1 267 ? -0.190 48.908 20.777 1.00 59.38 267 ARG A C 1
ATOM 2128 O O . ARG A 1 267 ? -0.217 50.067 21.164 1.00 59.38 267 ARG A O 1
ATOM 2135 N N . THR A 1 268 ? -0.365 47.887 21.621 1.00 60.16 268 THR A N 1
ATOM 2136 C CA . THR A 1 268 ? -0.596 48.098 23.067 1.00 60.16 268 THR A CA 1
ATOM 2137 C C . THR A 1 268 ? 0.634 48.652 23.789 1.00 60.16 268 THR A C 1
ATOM 2139 O O . THR A 1 268 ? 0.471 49.471 24.689 1.00 60.16 268 THR A O 1
ATOM 2142 N N . LEU A 1 269 ? 1.850 48.284 23.369 1.00 59.56 269 LEU A N 1
ATOM 2143 C CA . LEU A 1 269 ? 3.112 48.847 23.878 1.00 59.56 269 LEU A CA 1
ATOM 2144 C C . LEU A 1 269 ? 3.407 50.259 23.346 1.00 59.56 269 LEU A C 1
ATOM 2146 O O . LEU A 1 269 ? 4.090 51.045 24.001 1.00 59.56 269 LEU A O 1
ATOM 2150 N N . GLN A 1 270 ? 2.914 50.592 22.153 1.00 56.66 270 GLN A N 1
ATOM 2151 C CA . GLN A 1 270 ? 3.067 51.919 21.556 1.00 56.66 270 GLN A CA 1
ATOM 2152 C C . GLN A 1 270 ? 1.979 52.892 22.048 1.00 56.66 270 GLN A C 1
ATOM 2154 O O . GLN A 1 270 ? 2.238 54.090 22.169 1.00 56.66 270 GLN A O 1
ATOM 2159 N N . GLU A 1 271 ? 0.789 52.390 22.401 1.00 57.47 271 GLU A N 1
ATOM 2160 C CA . GLU A 1 271 ? -0.338 53.175 22.930 1.00 57.47 271 GLU A CA 1
ATOM 2161 C C . GLU A 1 271 ? -0.368 53.282 24.471 1.00 57.47 271 GLU A C 1
ATOM 2163 O O . GLU A 1 271 ? -0.975 54.214 25.003 1.00 57.47 271 GLU A O 1
ATOM 2168 N N . GLY A 1 272 ? 0.348 52.427 25.210 1.00 58.56 272 GLY A N 1
ATOM 2169 C CA . GLY A 1 272 ? 0.649 52.613 26.637 1.00 58.56 272 GLY A CA 1
ATOM 2170 C C . GLY A 1 272 ? 2.121 52.297 26.892 1.00 58.56 272 GLY A C 1
ATOM 2171 O O . GLY A 1 272 ? 2.553 51.243 26.449 1.00 58.56 272 GLY A O 1
ATOM 2172 N N . PRO A 1 273 ? 2.939 53.146 27.554 1.00 50.88 273 PRO A N 1
ATOM 2173 C CA . PRO A 1 273 ? 2.656 54.195 28.541 1.00 50.88 273 PRO A CA 1
ATOM 2174 C C . PRO A 1 273 ? 2.892 55.631 28.024 1.00 50.88 273 PRO A C 1
ATOM 2176 O O . PRO A 1 273 ? 3.023 56.563 28.818 1.00 50.88 273 PRO A O 1
ATOM 2179 N N . LEU A 1 274 ? 2.930 55.854 26.707 1.00 49.19 274 LEU A N 1
ATOM 2180 C CA . LEU A 1 274 ? 3.226 57.180 26.146 1.00 49.19 274 LEU A CA 1
ATOM 2181 C C . LEU A 1 274 ? 2.072 58.192 26.270 1.00 49.19 274 LEU A C 1
ATOM 2183 O O . LEU A 1 274 ? 2.329 59.389 26.295 1.00 49.19 274 LEU A O 1
ATOM 2187 N N . ARG A 1 275 ? 0.825 57.750 26.497 1.00 45.56 275 ARG A N 1
ATOM 2188 C CA . ARG A 1 275 ? -0.290 58.655 26.860 1.00 45.56 275 ARG A CA 1
ATOM 2189 C C . ARG A 1 275 ? -0.387 58.964 28.357 1.00 45.56 275 ARG A C 1
ATOM 2191 O O . ARG A 1 275 ? -1.072 59.906 28.731 1.00 45.56 275 ARG A O 1
ATOM 2198 N N . SER A 1 276 ? 0.325 58.228 29.216 1.00 47.16 276 SER A N 1
ATOM 2199 C CA . SER A 1 276 ? 0.377 58.540 30.654 1.00 47.16 276 SER A CA 1
ATOM 2200 C C . SER A 1 276 ? 1.428 59.604 30.991 1.00 47.16 276 SER A C 1
ATOM 2202 O O . SER A 1 276 ? 1.416 60.133 32.101 1.00 47.16 276 SER A O 1
ATOM 2204 N N . ALA A 1 277 ? 2.335 59.914 30.060 1.00 52.09 277 ALA A N 1
ATOM 2205 C CA . ALA A 1 277 ? 3.386 60.912 30.246 1.00 52.09 277 ALA A CA 1
ATOM 2206 C C . ALA A 1 277 ? 2.995 62.317 29.750 1.00 52.09 277 ALA A C 1
ATOM 2208 O O . ALA A 1 277 ? 3.584 63.292 30.208 1.00 52.09 277 ALA A O 1
ATOM 2209 N N . GLU A 1 278 ? 1.987 62.442 28.881 1.00 51.72 278 GLU A N 1
ATOM 2210 C CA . GLU A 1 278 ? 1.514 63.748 28.388 1.00 51.72 278 GLU A CA 1
ATOM 2211 C C . GLU A 1 278 ? 0.362 64.339 29.226 1.00 51.72 278 GLU A C 1
ATOM 2213 O O . GLU A 1 278 ? 0.263 65.559 29.322 1.00 51.72 278 GLU A O 1
ATOM 2218 N N . ASP A 1 279 ? -0.422 63.521 29.944 1.00 49.28 279 ASP A N 1
ATOM 2219 C CA . ASP A 1 279 ? -1.483 64.002 30.859 1.00 49.28 279 ASP A CA 1
ATOM 2220 C C . ASP A 1 279 ? -1.026 64.191 32.324 1.00 49.28 279 ASP A C 1
ATOM 2222 O O . ASP A 1 279 ? -1.745 64.771 33.137 1.00 49.28 279 ASP A O 1
ATOM 2226 N N . ALA A 1 280 ? 0.192 63.766 32.685 1.00 47.66 280 ALA A N 1
ATOM 2227 C CA . ALA A 1 280 ? 0.751 63.918 34.039 1.00 47.66 280 ALA A CA 1
ATOM 2228 C C . ALA A 1 280 ? 1.752 65.087 34.173 1.00 47.66 280 ALA A C 1
ATOM 2230 O O . ALA A 1 280 ? 2.502 65.174 35.148 1.00 47.66 280 ALA A O 1
ATOM 2231 N N . GLY A 1 281 ? 1.756 66.018 33.215 1.00 50.06 281 GLY A N 1
ATOM 2232 C CA . GLY A 1 281 ? 2.609 67.213 33.190 1.00 50.06 281 GLY A CA 1
ATOM 2233 C C . GLY A 1 281 ? 2.267 68.291 34.230 1.00 50.06 281 GLY A C 1
ATOM 2234 O O . GLY A 1 281 ? 2.467 69.473 33.960 1.00 50.06 281 GLY A O 1
ATOM 2235 N N . ARG A 1 282 ? 1.717 67.935 35.401 1.00 52.72 282 ARG A N 1
ATOM 2236 C CA . ARG A 1 282 ? 1.294 68.921 36.412 1.00 52.72 282 ARG A CA 1
ATOM 2237 C C . ARG A 1 282 ? 1.260 68.412 37.858 1.00 52.72 282 ARG A C 1
ATOM 2239 O O . ARG A 1 282 ? 0.360 68.768 38.608 1.00 52.72 282 ARG A O 1
ATOM 2246 N N . THR A 1 283 ? 2.223 67.594 38.289 1.00 56.81 283 THR A N 1
ATOM 2247 C CA . THR A 1 283 ? 2.206 67.133 39.699 1.00 56.81 283 THR A CA 1
ATOM 2248 C C . THR A 1 283 ? 3.562 66.785 40.311 1.00 56.81 283 THR A C 1
ATOM 2250 O O . THR A 1 283 ? 3.612 66.106 41.331 1.00 56.81 283 THR A O 1
ATOM 2253 N N . ARG A 1 284 ? 4.685 67.215 39.720 1.00 49.44 28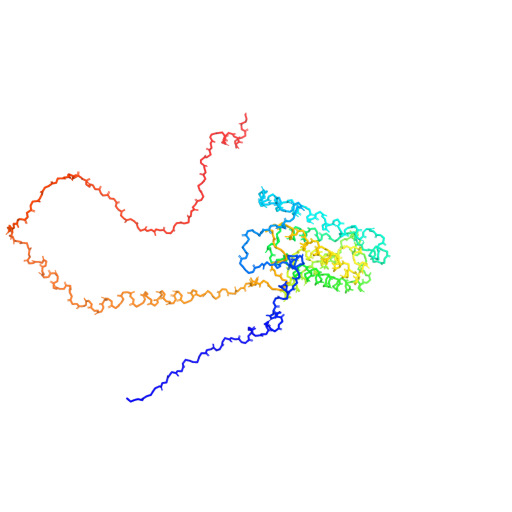4 ARG A N 1
ATOM 2254 C CA . ARG A 1 284 ? 6.012 66.998 40.333 1.00 49.44 284 ARG A CA 1
ATOM 2255 C C . ARG A 1 284 ? 6.488 68.164 41.194 1.00 49.44 284 ARG A C 1
ATOM 2257 O O . ARG A 1 284 ? 7.088 67.915 42.232 1.00 49.44 284 ARG A O 1
ATOM 2264 N N . GLU A 1 285 ? 6.162 69.400 40.827 1.00 54.69 285 GLU A N 1
ATOM 2265 C CA . GLU A 1 285 ? 6.534 70.582 41.620 1.00 54.69 285 GLU A CA 1
ATOM 2266 C C . GLU A 1 285 ? 5.682 70.698 42.897 1.00 54.69 285 GLU A C 1
ATOM 2268 O O . GLU A 1 285 ? 6.224 70.875 43.984 1.00 54.69 285 GLU A O 1
ATOM 2273 N N . THR A 1 286 ? 4.377 70.421 42.815 1.00 53.81 286 THR A N 1
ATOM 2274 C CA . THR A 1 286 ? 3.439 70.515 43.952 1.00 53.81 286 THR A CA 1
ATOM 2275 C C . THR A 1 286 ? 3.671 69.465 45.047 1.00 53.81 286 THR A C 1
ATOM 2277 O O . THR A 1 286 ? 3.455 69.736 46.227 1.00 53.81 286 THR A O 1
ATOM 2280 N N . LEU A 1 287 ? 4.146 68.265 44.688 1.00 52.47 287 LEU A N 1
ATOM 2281 C CA . LEU A 1 287 ? 4.480 67.205 45.651 1.00 52.47 287 LEU A CA 1
ATOM 2282 C C . LEU A 1 287 ? 5.848 67.408 46.320 1.00 52.47 287 LEU A C 1
ATOM 2284 O O . LEU A 1 287 ? 6.053 66.937 47.439 1.00 52.47 287 LEU A O 1
ATOM 2288 N N . LEU A 1 288 ? 6.777 68.107 45.660 1.00 51.62 288 LEU A N 1
ATOM 2289 C CA . LEU A 1 288 ? 8.071 68.472 46.242 1.00 51.62 288 LEU A CA 1
ATOM 2290 C C . LEU A 1 288 ? 7.933 69.657 47.210 1.00 51.62 288 LEU A C 1
ATOM 2292 O O . LEU A 1 288 ? 8.538 69.627 48.281 1.00 51.62 288 LEU A O 1
ATOM 2296 N N . GLU A 1 289 ? 7.073 70.631 46.903 1.00 54.84 289 GLU A N 1
ATOM 2297 C CA . GLU A 1 289 ? 6.747 71.745 47.807 1.00 54.84 289 GLU A CA 1
ATOM 2298 C C . GLU A 1 289 ? 6.060 71.273 49.098 1.00 54.84 289 GLU A C 1
ATOM 2300 O O . GLU A 1 289 ? 6.444 71.696 50.188 1.00 54.84 289 GLU A O 1
ATOM 2305 N N . ALA A 1 290 ? 5.125 70.319 49.006 1.00 54.00 290 ALA A N 1
ATOM 2306 C CA . ALA A 1 290 ? 4.441 69.757 50.174 1.00 54.00 290 ALA A CA 1
ATOM 2307 C C . ALA A 1 290 ? 5.369 68.937 51.092 1.00 54.00 290 ALA A C 1
ATOM 2309 O O . ALA A 1 290 ? 5.149 68.867 52.300 1.00 54.00 290 ALA A O 1
ATOM 2310 N N . ARG A 1 291 ? 6.424 68.321 50.539 1.00 49.44 291 ARG A N 1
ATOM 2311 C CA . ARG A 1 291 ? 7.366 67.482 51.299 1.00 49.44 291 ARG A CA 1
ATOM 2312 C C . ARG A 1 291 ? 8.494 68.282 51.951 1.00 49.44 291 ARG A C 1
ATOM 2314 O O . ARG A 1 291 ? 9.057 67.823 52.937 1.00 49.44 291 ARG A O 1
ATOM 2321 N N . MET A 1 292 ? 8.802 69.473 51.432 1.00 49.62 292 MET A N 1
ATOM 2322 C CA . MET A 1 292 ? 9.794 70.383 52.018 1.00 49.62 292 MET A CA 1
ATOM 2323 C C . MET A 1 292 ? 9.239 71.253 53.160 1.00 49.62 292 MET A C 1
ATOM 2325 O O . MET A 1 292 ? 10.023 71.900 53.848 1.00 49.62 292 MET A O 1
ATOM 2329 N N . GLN A 1 293 ? 7.918 71.278 53.388 1.00 49.81 293 GLN A N 1
ATOM 2330 C CA . GLN A 1 293 ? 7.273 72.193 54.347 1.00 49.81 293 GLN A CA 1
ATOM 2331 C C . GLN A 1 293 ? 6.675 71.538 55.610 1.00 49.81 293 GLN A C 1
ATOM 2333 O O . GLN A 1 293 ? 5.969 72.218 56.349 1.00 49.81 293 GLN A O 1
ATOM 2338 N N . GLY A 1 294 ? 6.935 70.260 55.914 1.00 40.50 294 GLY A N 1
ATOM 2339 C CA . GLY A 1 294 ? 6.138 69.554 56.933 1.00 40.50 294 GLY A CA 1
ATOM 2340 C C . GLY A 1 294 ? 6.842 68.537 57.831 1.00 40.50 294 GLY A C 1
ATOM 2341 O O . GLY A 1 294 ? 6.283 67.467 58.042 1.00 40.50 294 GLY A O 1
ATOM 2342 N N . GLU A 1 295 ? 8.012 68.845 58.397 1.00 40.69 295 GLU A N 1
ATOM 2343 C CA . GLU A 1 295 ? 8.426 68.255 59.683 1.00 40.69 295 GLU A CA 1
ATOM 2344 C C . GLU A 1 295 ? 8.153 69.272 60.798 1.00 40.69 295 GLU A C 1
ATOM 2346 O O . GLU A 1 295 ? 8.822 70.299 60.893 1.00 40.69 295 GLU A O 1
ATOM 2351 N N . GLY A 1 296 ? 7.158 69.001 61.648 1.00 32.56 296 GLY A N 1
ATOM 2352 C CA . GLY A 1 296 ? 6.910 69.819 62.833 1.00 32.56 296 GLY A CA 1
ATOM 2353 C C . GLY A 1 296 ? 5.565 69.565 63.511 1.00 32.56 296 GLY A C 1
ATOM 2354 O O . GLY A 1 296 ? 4.533 69.977 63.005 1.00 32.56 296 GLY A O 1
ATOM 2355 N N . ALA A 1 297 ? 5.633 68.982 64.712 1.00 33.16 297 ALA A N 1
ATOM 2356 C CA . ALA A 1 297 ? 4.635 69.041 65.790 1.00 33.16 297 ALA A CA 1
ATOM 2357 C C . ALA A 1 297 ? 3.350 68.179 65.685 1.00 33.16 297 ALA A C 1
ATOM 2359 O O . ALA A 1 297 ? 2.331 68.580 65.146 1.00 33.16 297 ALA A O 1
ATOM 2360 N N . GLY A 1 298 ? 3.402 67.011 66.340 1.00 28.09 298 GLY A N 1
ATOM 2361 C CA . GLY A 1 298 ? 2.694 66.763 67.608 1.00 28.09 298 GLY A CA 1
ATOM 2362 C C . GLY A 1 298 ? 1.156 66.730 67.658 1.00 28.09 298 GLY A C 1
ATOM 2363 O O . GLY A 1 298 ? 0.518 67.774 67.640 1.00 28.09 298 GLY A O 1
ATOM 2364 N N . GLY A 1 299 ? 0.615 65.550 68.002 1.00 26.31 299 GLY A N 1
ATOM 2365 C CA . GLY A 1 299 ? -0.357 65.421 69.104 1.00 26.31 299 GLY A CA 1
ATOM 2366 C C . GLY A 1 299 ? -1.785 64.943 68.787 1.00 26.31 299 GLY A C 1
ATOM 2367 O O . GLY A 1 299 ? -2.551 65.693 68.198 1.00 26.31 299 GLY A O 1
ATOM 2368 N N . ALA A 1 300 ? -2.128 63.774 69.367 1.00 29.38 300 ALA A N 1
ATOM 2369 C CA . ALA A 1 300 ? -3.462 63.292 69.799 1.00 29.38 300 ALA A CA 1
ATOM 2370 C C . ALA A 1 300 ? -4.486 62.922 68.682 1.00 29.38 300 ALA A C 1
ATOM 2372 O O . ALA A 1 300 ? -4.606 63.622 67.691 1.00 29.38 300 ALA A O 1
ATOM 2373 N N . ASP A 1 301 ? -5.304 61.863 68.736 1.00 29.75 301 ASP A N 1
ATOM 2374 C CA . ASP A 1 301 ? -5.664 60.947 69.821 1.00 29.75 301 ASP A CA 1
ATOM 2375 C C . ASP A 1 301 ? -6.542 59.770 69.290 1.00 29.75 301 ASP A C 1
ATOM 2377 O O . ASP A 1 301 ? -7.232 59.934 68.285 1.00 29.75 301 ASP A O 1
ATOM 2381 N N . PHE A 1 302 ? -6.570 58.649 70.041 1.00 28.72 302 PHE A N 1
ATOM 2382 C CA . PHE A 1 302 ? -7.553 57.527 70.060 1.00 28.72 302 PHE A CA 1
ATOM 2383 C C . PHE A 1 302 ? -7.617 56.525 68.869 1.00 28.72 302 PHE A C 1
ATOM 2385 O O . PHE A 1 302 ? -7.727 56.919 67.720 1.00 28.72 302 PHE A O 1
ATOM 2392 N N . MET A 1 303 ? -7.646 55.186 69.030 1.00 31.30 303 MET A N 1
ATOM 2393 C CA . MET A 1 303 ? -7.931 54.317 70.190 1.00 31.30 303 MET A CA 1
ATOM 2394 C C . MET A 1 303 ? -7.417 52.859 69.951 1.00 31.30 303 MET A C 1
ATOM 2396 O O . MET A 1 303 ? -7.767 52.248 68.948 1.00 31.30 303 MET A O 1
ATOM 2400 N N . GLN A 1 304 ? -6.615 52.345 70.901 1.00 28.80 304 GLN A N 1
ATOM 2401 C CA . GLN A 1 304 ? -6.481 50.960 71.447 1.00 28.80 304 GLN A CA 1
ATOM 2402 C C . GLN A 1 304 ? -6.250 49.701 70.553 1.00 28.80 304 GLN A C 1
ATOM 2404 O O . GLN A 1 304 ? -7.185 49.072 70.071 1.00 28.80 304 GLN A O 1
ATOM 2409 N N . ASP A 1 305 ? -4.962 49.333 70.422 1.00 28.91 305 ASP A N 1
ATOM 2410 C CA . ASP A 1 305 ? -4.185 48.119 70.848 1.00 28.91 305 ASP A CA 1
ATOM 2411 C C . ASP A 1 305 ? -4.881 46.929 71.594 1.00 28.91 305 ASP A C 1
ATOM 2413 O O . ASP A 1 305 ? -5.985 47.128 72.101 1.00 28.91 305 ASP A O 1
ATOM 2417 N N . PRO A 1 306 ? -4.230 45.770 71.928 1.00 45.62 306 PRO A N 1
ATOM 2418 C CA . PRO A 1 306 ? -3.122 44.968 71.338 1.00 45.62 306 PRO A CA 1
ATOM 2419 C C . PRO A 1 306 ? -3.395 43.433 71.289 1.00 45.62 306 PRO A C 1
ATOM 2421 O O . PRO A 1 306 ? -4.185 42.886 72.057 1.00 45.62 306 PRO A O 1
ATOM 2424 N N . SER A 1 307 ? -2.590 42.677 70.526 1.00 26.62 307 SER A N 1
ATOM 2425 C CA . SER A 1 307 ? -1.616 41.681 71.057 1.00 26.62 307 SER A CA 1
ATOM 2426 C C . SER A 1 307 ? -1.224 40.632 70.006 1.00 26.62 307 SER A C 1
ATOM 2428 O O . SER A 1 307 ? -2.053 39.883 69.500 1.00 26.62 307 SER A O 1
ATOM 2430 N N . GLY A 1 308 ? 0.073 40.562 69.690 1.00 27.36 308 GLY A N 1
ATOM 2431 C CA . GLY A 1 308 ? 0.619 39.536 68.795 1.00 27.36 308 GLY A CA 1
ATOM 2432 C C . GLY A 1 308 ? 1.952 39.901 68.142 1.00 27.36 308 GLY A C 1
ATOM 2433 O O . GLY A 1 308 ? 2.036 39.983 66.927 1.00 27.36 308 GLY A O 1
ATOM 2434 N N . GLN A 1 309 ? 2.951 40.170 68.982 1.00 29.33 309 GLN A N 1
ATOM 2435 C CA . GLN A 1 309 ? 4.398 40.282 68.735 1.00 29.33 309 GLN A CA 1
ATOM 2436 C C . GLN A 1 309 ? 4.962 39.890 67.346 1.00 29.33 309 GLN A C 1
ATOM 2438 O O . GLN A 1 309 ? 4.929 38.733 66.940 1.00 29.33 309 GLN A O 1
ATOM 2443 N N . ASN A 1 310 ? 5.622 40.874 66.719 1.00 28.81 310 ASN A N 1
ATOM 2444 C CA . ASN A 1 310 ? 7.052 40.893 66.360 1.00 28.81 310 ASN A CA 1
ATOM 2445 C C . ASN A 1 310 ? 7.712 39.568 65.921 1.00 28.81 310 ASN A C 1
ATOM 2447 O O . ASN A 1 310 ? 8.077 38.753 66.760 1.00 28.81 310 ASN A O 1
ATOM 2451 N N . ASN A 1 311 ? 8.072 39.426 64.641 1.00 28.42 311 ASN A N 1
ATOM 2452 C CA . ASN A 1 311 ? 9.333 39.956 64.087 1.00 28.42 311 ASN A CA 1
ATOM 2453 C C . ASN A 1 311 ? 9.579 39.426 62.657 1.00 28.42 311 ASN A C 1
ATOM 2455 O O . ASN A 1 311 ? 9.672 38.228 62.408 1.00 28.42 311 ASN A O 1
ATOM 2459 N N . ILE A 1 312 ? 9.721 40.383 61.741 1.00 28.94 312 ILE A N 1
ATOM 2460 C CA . ILE A 1 312 ? 10.309 40.331 60.386 1.00 28.94 312 ILE A CA 1
ATOM 2461 C C . ILE A 1 312 ? 11.874 40.255 60.595 1.00 28.94 312 ILE A C 1
ATOM 2463 O O . ILE A 1 312 ? 12.277 40.473 61.742 1.00 28.94 312 ILE A O 1
ATOM 2467 N N . PRO A 1 313 ? 12.806 40.050 59.616 1.00 39.84 313 PRO A N 1
ATOM 2468 C CA . PRO A 1 313 ? 12.619 40.361 58.203 1.00 39.84 313 PRO A CA 1
ATOM 2469 C C . PRO A 1 313 ? 13.446 39.662 57.094 1.00 39.84 313 PRO A C 1
ATOM 2471 O O . PRO A 1 313 ? 14.417 38.952 57.318 1.00 39.84 313 PRO A O 1
ATOM 2474 N N . MET A 1 314 ? 13.070 40.080 55.876 1.00 25.98 314 MET A N 1
ATOM 2475 C CA . MET A 1 314 ? 13.900 40.370 54.694 1.00 25.98 314 MET A CA 1
ATOM 2476 C C . MET A 1 314 ? 14.353 39.230 53.777 1.00 25.98 314 MET A C 1
ATOM 2478 O O . MET A 1 314 ? 15.133 38.365 54.154 1.00 25.98 314 MET A O 1
ATOM 2482 N N . GLY A 1 315 ? 13.994 39.376 52.495 1.00 26.84 315 GLY A N 1
ATOM 2483 C CA . GLY A 1 315 ? 14.747 38.783 51.391 1.00 26.84 315 GLY A CA 1
ATOM 2484 C C . GLY A 1 315 ? 14.017 38.768 50.047 1.00 26.84 315 GLY A C 1
ATOM 2485 O O . GLY A 1 315 ? 13.379 37.778 49.737 1.00 26.84 315 GLY A O 1
ATOM 2486 N N . ALA A 1 316 ? 14.149 39.865 49.294 1.00 29.36 316 ALA A N 1
ATOM 2487 C CA . ALA A 1 316 ? 14.134 39.997 47.827 1.00 29.36 316 ALA A CA 1
ATOM 2488 C C . ALA A 1 316 ? 13.060 39.279 46.971 1.00 29.36 316 ALA A C 1
ATOM 2490 O O . ALA A 1 316 ? 13.041 38.065 46.801 1.00 29.36 316 ALA A O 1
ATOM 2491 N N . VAL A 1 317 ? 12.244 40.106 46.312 1.00 29.58 317 VAL A N 1
ATOM 2492 C CA . VAL A 1 317 ? 11.455 39.773 45.119 1.00 29.58 317 VAL A CA 1
ATOM 2493 C C . VAL A 1 317 ? 12.387 39.844 43.904 1.00 29.58 317 VAL A C 1
ATOM 2495 O O . VAL A 1 317 ? 12.825 40.934 43.541 1.00 29.58 317 VAL A O 1
ATOM 2498 N N . GLU A 1 318 ? 12.683 38.698 43.291 1.00 31.70 318 GLU A N 1
ATOM 2499 C CA . GLU A 1 318 ? 13.318 38.588 41.971 1.00 31.70 318 GLU A CA 1
ATOM 2500 C C . GLU A 1 318 ? 12.282 38.179 40.911 1.00 31.70 318 GLU A C 1
ATOM 2502 O O . GLU A 1 318 ? 11.392 37.360 41.148 1.00 31.70 318 GLU A O 1
ATOM 2507 N N . SER A 1 319 ? 12.395 38.814 39.746 1.00 31.75 319 SER A N 1
ATOM 2508 C CA . SER A 1 319 ? 11.588 38.652 38.534 1.00 31.75 319 SER A CA 1
ATOM 2509 C C . SER A 1 319 ? 11.602 37.211 37.991 1.00 31.75 319 SER A C 1
ATOM 2511 O O . SER A 1 319 ? 12.632 36.548 38.084 1.00 31.75 319 SER A O 1
ATOM 2513 N N . PRO A 1 320 ? 10.525 36.710 37.352 1.00 34.25 320 PRO A N 1
ATOM 2514 C CA . PRO A 1 320 ? 10.539 35.365 36.788 1.00 34.25 320 PRO A CA 1
ATOM 2515 C C . PRO A 1 320 ? 11.276 35.341 35.438 1.00 34.25 320 PRO A C 1
ATOM 2517 O O . PRO A 1 320 ? 10.747 35.777 34.415 1.00 34.25 320 PRO A O 1
ATOM 2520 N N . GLU A 1 321 ? 12.497 34.805 35.443 1.00 34.34 321 GLU A N 1
ATOM 2521 C CA . GLU A 1 321 ? 13.204 34.344 34.245 1.00 34.34 321 GLU A CA 1
ATOM 2522 C C . GLU A 1 321 ? 12.535 33.093 33.651 1.00 34.34 321 GLU A C 1
ATOM 2524 O O . GLU A 1 321 ? 12.144 32.152 34.347 1.00 34.34 321 GLU A O 1
ATOM 2529 N N . ILE A 1 322 ? 12.436 33.078 32.323 1.00 38.09 322 ILE A N 1
ATOM 2530 C CA . ILE A 1 322 ? 12.019 31.935 31.512 1.00 38.09 322 ILE A CA 1
ATOM 2531 C C . ILE A 1 322 ? 13.187 30.937 31.475 1.00 38.09 322 ILE A C 1
ATOM 2533 O O . ILE A 1 322 ? 14.144 31.122 30.727 1.00 38.09 322 ILE A O 1
ATOM 2537 N N . GLY A 1 323 ? 13.112 29.880 32.288 1.00 32.25 323 GLY A N 1
ATOM 2538 C CA . GLY A 1 323 ? 14.096 28.795 32.343 1.00 32.25 323 GLY A CA 1
ATOM 2539 C C . GLY A 1 323 ? 13.595 27.509 31.678 1.00 32.25 323 GLY A C 1
ATOM 2540 O O . GLY A 1 323 ? 12.624 26.897 32.123 1.00 32.25 323 GLY A O 1
ATOM 2541 N N . VAL A 1 324 ? 14.282 27.074 30.621 1.00 39.09 324 VAL A N 1
ATOM 2542 C CA . VAL A 1 324 ? 14.172 25.727 30.033 1.00 39.09 324 VAL A CA 1
ATOM 2543 C C . VAL A 1 324 ? 14.640 24.694 31.075 1.00 39.09 324 VAL A C 1
ATOM 2545 O O . VAL A 1 324 ? 15.685 24.910 31.687 1.00 39.09 324 VAL A O 1
ATOM 2548 N N . PRO A 1 325 ? 13.936 23.569 31.313 1.00 40.16 325 PRO A N 1
ATOM 2549 C CA . PRO A 1 325 ? 14.393 22.588 32.293 1.00 40.16 325 PRO A CA 1
ATOM 2550 C C . PRO A 1 325 ? 15.614 21.814 31.771 1.00 40.16 325 PRO A C 1
ATOM 2552 O O . PRO A 1 325 ? 15.498 20.994 30.859 1.00 40.16 325 PRO A O 1
ATOM 2555 N N . GLU A 1 326 ? 16.780 22.035 32.383 1.00 42.47 326 GLU A N 1
ATOM 2556 C CA . GLU A 1 326 ? 17.937 21.149 32.235 1.00 42.47 326 GLU A CA 1
ATOM 2557 C C . GLU A 1 326 ? 17.632 19.750 32.812 1.00 42.47 326 GLU A C 1
ATOM 2559 O O . GLU A 1 326 ? 16.987 19.619 33.863 1.00 42.47 326 GLU A O 1
ATOM 2564 N N . PRO A 1 327 ? 18.093 18.668 32.161 1.00 36.56 327 PRO A N 1
ATOM 2565 C CA . PRO A 1 327 ? 17.897 17.316 32.659 1.00 36.56 327 PRO A CA 1
ATOM 2566 C C . PRO A 1 327 ? 18.738 17.088 33.923 1.00 36.56 327 PRO A C 1
ATOM 2568 O O . PRO A 1 327 ? 19.966 17.104 33.883 1.00 36.56 327 PRO A O 1
ATOM 2571 N N . ARG A 1 328 ? 18.079 16.806 35.056 1.00 38.47 328 ARG A N 1
ATOM 2572 C CA . ARG A 1 328 ? 18.756 16.347 36.280 1.00 38.47 328 ARG A CA 1
ATOM 2573 C C . ARG A 1 328 ? 19.423 14.996 36.024 1.00 38.47 328 ARG A C 1
ATOM 2575 O O . ARG A 1 328 ? 18.775 13.950 36.097 1.00 38.47 328 ARG A O 1
ATOM 2582 N N . LEU A 1 329 ? 20.725 15.014 35.769 1.00 42.94 329 LEU A N 1
ATOM 2583 C CA . LEU A 1 329 ? 21.572 13.833 35.885 1.00 42.94 329 LEU A CA 1
ATOM 2584 C C . LEU A 1 329 ? 21.577 13.396 37.356 1.00 42.94 329 LEU A C 1
ATOM 2586 O O . LEU A 1 329 ? 21.924 14.169 38.249 1.00 42.94 329 LEU A O 1
ATOM 2590 N N . LYS A 1 330 ? 21.145 12.159 37.622 1.00 53.84 330 LYS A N 1
ATOM 2591 C CA . LYS A 1 330 ? 21.303 11.547 38.947 1.00 53.84 330 LYS A CA 1
ATOM 2592 C C . LYS A 1 330 ? 22.803 11.467 39.272 1.00 53.84 330 LYS A C 1
ATOM 2594 O O . LYS A 1 330 ? 23.567 11.078 38.388 1.00 53.84 330 LYS A O 1
ATOM 2599 N N . PRO A 1 331 ? 23.234 11.780 40.507 1.00 56.28 331 PRO A N 1
ATOM 2600 C CA . PRO A 1 331 ? 24.614 11.549 40.904 1.00 56.28 331 PRO A CA 1
ATOM 2601 C C . PRO A 1 331 ? 24.919 10.050 40.801 1.00 56.28 331 PRO A C 1
ATOM 2603 O O . PRO A 1 331 ? 24.176 9.213 41.316 1.00 56.28 331 PRO A O 1
ATOM 2606 N N . MET A 1 332 ? 25.989 9.737 40.076 1.00 57.91 332 MET A N 1
ATOM 2607 C CA . MET A 1 332 ? 26.483 8.383 39.843 1.00 57.91 332 MET A CA 1
ATOM 2608 C C . MET A 1 332 ? 26.834 7.742 41.188 1.00 57.91 332 MET A C 1
ATOM 2610 O O . MET A 1 332 ? 27.538 8.352 41.996 1.00 57.91 332 MET A O 1
ATOM 2614 N N . THR A 1 333 ? 26.305 6.548 41.463 1.00 77.81 333 THR A N 1
ATOM 2615 C CA . THR A 1 333 ? 26.586 5.874 42.734 1.00 77.81 333 THR A CA 1
ATOM 2616 C C . THR A 1 333 ? 28.007 5.311 42.731 1.00 77.81 333 THR A C 1
ATOM 2618 O O . THR A 1 333 ? 28.577 5.034 41.677 1.00 77.81 333 THR A O 1
ATOM 2621 N N . GLU A 1 334 ? 28.599 5.115 43.910 1.00 59.06 334 GLU A N 1
ATOM 2622 C CA . GLU A 1 334 ? 29.950 4.546 44.046 1.00 59.06 334 GLU A CA 1
ATOM 2623 C C . GLU A 1 334 ? 30.073 3.160 43.373 1.00 59.06 334 GLU A C 1
ATOM 2625 O O . GLU A 1 334 ? 31.124 2.804 42.845 1.00 59.06 334 GLU A O 1
ATOM 2630 N N . GLY A 1 335 ? 28.970 2.402 43.305 1.00 70.06 335 GLY A N 1
ATOM 2631 C CA . GLY A 1 335 ? 28.901 1.137 42.567 1.00 70.06 335 GLY A CA 1
ATOM 2632 C C . GLY A 1 335 ? 28.951 1.303 41.044 1.00 70.06 335 GLY A C 1
ATOM 2633 O O . GLY A 1 335 ? 29.540 0.469 40.359 1.00 70.06 335 GLY A O 1
ATOM 2634 N N . ASP A 1 336 ? 28.398 2.396 40.512 1.00 64.19 336 ASP A N 1
ATOM 2635 C CA . ASP A 1 336 ? 28.442 2.701 39.079 1.00 64.19 336 ASP A CA 1
ATOM 2636 C C . ASP A 1 336 ? 29.846 3.157 38.647 1.00 64.19 336 ASP A C 1
ATOM 2638 O O . ASP A 1 336 ? 30.276 2.843 37.538 1.00 64.19 336 ASP A O 1
ATOM 2642 N N . ARG A 1 337 ? 30.590 3.846 39.530 1.00 61.44 337 ARG A N 1
ATOM 2643 C CA . ARG A 1 337 ? 31.991 4.244 39.284 1.00 61.44 337 ARG A CA 1
ATOM 2644 C C . ARG A 1 337 ? 32.923 3.046 39.145 1.00 61.44 337 ARG A C 1
ATOM 2646 O O . ARG A 1 337 ? 33.652 2.961 38.164 1.00 61.44 337 ARG A O 1
ATOM 2653 N N . ARG A 1 338 ? 32.843 2.081 40.066 1.00 61.47 338 ARG A N 1
ATOM 2654 C CA . ARG A 1 338 ? 33.696 0.878 40.023 1.00 61.47 338 ARG A CA 1
ATOM 2655 C C . ARG A 1 338 ? 33.476 0.044 38.762 1.00 61.47 338 ARG A C 1
ATOM 2657 O O . ARG A 1 338 ? 34.428 -0.453 38.171 1.00 61.47 338 ARG A O 1
ATOM 2664 N N . ARG A 1 339 ? 32.225 -0.022 38.296 1.00 64.31 339 ARG A N 1
ATOM 2665 C CA . ARG A 1 339 ? 31.850 -0.749 37.078 1.00 64.31 339 ARG A CA 1
ATOM 2666 C C . ARG A 1 339 ? 32.287 -0.033 35.789 1.00 64.31 339 ARG A C 1
ATOM 2668 O O . ARG A 1 339 ? 32.513 -0.693 34.781 1.00 64.31 339 ARG A O 1
ATOM 2675 N N . ALA A 1 340 ? 32.423 1.296 35.812 1.00 61.00 340 ALA A N 1
ATOM 2676 C CA . ALA A 1 340 ? 32.928 2.084 34.684 1.00 61.00 340 ALA A CA 1
ATOM 2677 C C . ALA A 1 340 ? 34.465 2.062 34.571 1.00 61.00 340 ALA A C 1
ATOM 2679 O O . ALA A 1 340 ? 34.994 2.171 33.468 1.00 61.00 340 ALA A O 1
ATOM 2680 N N . GLU A 1 341 ? 35.174 1.890 35.689 1.00 71.44 341 GLU A N 1
ATOM 2681 C CA . GLU A 1 341 ? 36.644 1.838 35.738 1.00 71.44 341 GLU A CA 1
ATOM 2682 C C . GLU A 1 341 ? 37.222 0.426 35.529 1.00 71.44 341 GLU A C 1
ATOM 2684 O O . GLU A 1 341 ? 38.438 0.252 35.529 1.00 71.44 341 GLU A O 1
ATOM 2689 N N . GLY A 1 342 ? 36.372 -0.580 35.290 1.00 52.09 342 GLY A N 1
ATOM 2690 C CA . GLY A 1 342 ? 36.808 -1.926 34.904 1.00 52.09 342 GLY A CA 1
ATOM 2691 C C . GLY A 1 342 ? 37.504 -2.718 36.013 1.00 52.09 342 GLY A C 1
ATOM 2692 O O . GLY A 1 342 ? 38.248 -3.649 35.712 1.00 52.09 342 GLY A O 1
ATOM 2693 N N . PHE A 1 343 ? 37.260 -2.369 37.276 1.00 53.97 343 PHE A N 1
ATOM 2694 C CA . PHE A 1 343 ? 37.692 -3.159 38.424 1.00 53.97 343 PHE A CA 1
ATOM 2695 C C . PHE A 1 343 ? 36.502 -3.969 38.948 1.00 53.97 343 PHE A C 1
ATOM 2697 O O . PHE A 1 343 ? 35.643 -3.425 39.645 1.00 53.97 343 PHE A O 1
ATOM 2704 N N . ASP A 1 344 ? 36.461 -5.252 38.582 1.00 55.72 344 ASP A N 1
ATOM 2705 C CA . ASP A 1 344 ? 35.713 -6.277 39.323 1.00 55.72 344 ASP A CA 1
ATOM 2706 C C . ASP A 1 344 ? 36.522 -6.754 40.539 1.00 55.72 344 ASP A C 1
ATOM 2708 O O . ASP A 1 344 ? 37.751 -6.973 40.390 1.00 55.72 344 ASP A O 1
#

pLDDT: mean 72.02, std 23.04, range [25.98, 97.94]

Secondary structure (DSSP, 8-state):
-----------PPPTTHHHHHTTS-SS-GGGGS-HHHHGGGT---TTPPSSPP--SSTTGGGGGGS-HHHHHHHHHHHHHHHHHHHHHHHHHSSSHHHHTT---S--THHHHHHIIIII-TT-GGGSHHHHHHHHHHHHHHHHHHHHHHHTSTTHHHHHT-SS--HHHHHHHHHHHHHHHHHHHHHT---THHHHHHHHHHH-HHHHHHGGGHHHHHHHHHHHHHHHHHHHTTTSS--S-S-SS--S--S------THHHHHHHHHHHHHHTTTTTTTS-TTSSHHHHHHHHS-----------------------------------PPPPPHHHHHHHTT--

InterPro domains:
  IPR007065 HPP [PTHR33741] (7-246)
  IPR058581 HPP, transmembrane region [PF04982] (69-240)

Organism: Cryptococcus deneoformans (strain JEC21 / ATCC MYA-565) (NCBI:txid214684)

Radius of gyration: 35.63 Å; chains: 1; bounding box: 65×95×97 Å

Sequence (344 aa):
MVSTSNNEKARKPTSRRHRYERFLLRDDYRGRLPRWISRFTGYRQPGDEPPYDPLPFPPFNWLVKIPLRVEVWIFAWIGCFGGILLIEAIMCTNTAFRNVYSSPIIITSFGASAVLLFGAIESPLAQPRNFIGGHFVSALVGTAITRLWVLNPRYQDYLDNTGFHGNTFVNGGLCMATAALAMLISGMVHPPSGATALNAAVQTSVVSLSWRYLPVVLASALIMQGWALIINNLGRRRYPIYWWSPKQVFVRPEVLEHENDEETALRTLQEGPLRSAEDAGRTRETLLEARMQGEGAGGADFMQDPSGQNNIPMGAVESPEIGVPEPRLKPMTEGDRRRAEGFD

Foldseek 3Di:
DDDDDDDPPPPPPDPPVPPVVVPPPPDPCLVVDDPVVSLLVQDDDVPADPLGAFDCDPPQNCCVVPPPVVLLVVLLVVLLVVLLCQQLVQCVDPDCNVPVQVDDSDQCLVNVLSCCLRNVQQDPLNALQLLLVLLLLLLVQLLVLLVVQVVPVCLVVLQVPPDDDPPLVVSLVCSLVVSQVVCVVVVNHRPSSSSSSSCCRHPPSNVVSRVVSNVSSNVSSVSSSSSSSPSQSRHSHGPPPDHHDDPDDDDDPCPPPCVVVVVVVVVVVVVPPVVVVVVPPPPPVVVVVVVVPDDDDDDDDDDDDDDDDDDDDDDDDDDDDDDDDDDDDDPQDPVNVCVVVPHD